Protein AF-A0A662JHD8-F1 (afdb_monomer)

Foldseek 3Di:
DPDPPVVVVVVVVVLQPDFDDPLFFKKKKKKAWPPCVVVCVVLVADPPDHPLLLQLLVQLLVQLCVVVVVFWLKWFDADRMIITMGGPPDPPNGRQVCCFVVSQVSSQVSSQVSCCVSRVDHDRITIGIDMDGHNDLVSVLVVLLVVLVVLQVSLLVRCLQCCCCPVVVDDNVVSCVVCPPDDSVRSVVVCVVVVHDPVPDFLCSRRTKMKGWDWDWDFDADPVVRDTDTDTDTDMDIGRNDDNCPDPRNVVVSVVSNVD

Mean predicted aligned error: 4.91 Å

Radius of gyration: 21.76 Å; Cα contacts (8 Å, |Δi|>4): 395; chains: 1; bounding box: 73×41×72 Å

Nearest PDB structures (foldseek):
  5axk-assembly1_B  TM=9.092E-01  e=2.184E-22  Methanosarcina acetivorans
  3wc1-assembly1_B  TM=8.764E-01  e=1.753E-17  Candida albicans SC5314
  3otc-assembly1_A-2  TM=8.094E-01  e=3.213E-18  Homo sapiens
  7cv1-assembly1_C  TM=8.216E-01  e=3.337E-17  Homo sapiens
  3wc0-assembly10_L  TM=8.179E-01  e=5.990E-17  Candida albicans SC5314

Solvent-accessible surface area (backbone atoms only — not comparable to full-atom values): 14138 Å² total; per-residue (Å²): 133,80,74,50,76,71,55,60,56,57,68,65,49,75,60,69,79,43,52,61,65,86,78,38,44,29,36,38,40,40,30,39,46,62,66,45,71,60,51,40,58,77,67,69,54,52,79,74,67,35,70,58,57,53,51,21,54,52,50,18,50,52,50,48,42,63,75,42,48,93,38,39,27,36,34,39,35,39,96,64,36,38,38,35,35,32,41,59,80,51,71,81,77,25,23,46,65,60,52,36,53,50,52,16,49,50,47,22,52,36,37,36,58,28,39,28,73,67,68,74,47,93,62,92,62,50,38,46,48,45,83,44,78,24,61,48,70,65,50,49,39,52,51,53,31,54,49,38,54,47,27,37,51,51,34,52,51,39,48,47,44,42,43,35,35,68,76,62,69,36,57,70,68,60,37,48,63,73,51,56,93,58,51,74,68,56,44,50,51,54,36,48,78,68,72,52,64,74,83,81,48,68,58,36,69,38,42,15,33,39,36,32,52,38,76,42,80,40,82,43,73,38,84,86,80,72,40,82,40,84,42,80,40,82,43,79,46,77,39,75,36,47,64,58,38,86,38,78,70,18,42,54,51,52,56,57,38,64,70,84

pLDDT: mean 94.46, std 6.23, range [51.03, 98.88]

Secondary structure (DSSP, 8-state):
----HHHHHHHT-TTTT-B--TT--EEEEEEEETTHHHHHHHTT--SS--HHHHHHHHHHHHHHHHHTTTTEEEEEEETTEEEEEEESSPGGGGBHHHHHHHHHHHHHHHHHHHHHHHH-------EEEEEEEESSHHHHHHHHHHHHHHHHHHHHHHHHHHIIIIIS---HHHHHHHHTT--HHHHHHHHHHTT--STTS-THHHH-EEEEEEEEEEEEEETTTTEEEEEEEEEEEEEESPPPTTSHHHHHHHHHHHT-

Sequence (260 aa):
MRDSLPSLFKEREIFSSLRIPKDFKFLAVRCDGRCFHKLTDKLNFKKPYDMRFAQAMVTTTLMVLREWRDVMRLAYTFSDEISFIMRAPFPFSGRIEKLDSLIAATTSSAFTLSLLRFTGKHVLVQFDARLIPLHNEDEVIDYLYSRQLEAWRNFINSVSFYHLVINKHMDPETANKKLLGKKVVERITLLKSNGVKLESMPLWMRRGILIYIRKVKKRGYDPISKREVETSRNVPFVIWSPPLFKSPEGEVLIRAALSQ

Structure (mmCIF, N/CA/C/O backbone):
data_AF-A0A662JHD8-F1
#
_entry.id   AF-A0A662JHD8-F1
#
loop_
_atom_site.group_PDB
_atom_site.id
_atom_site.type_symbol
_atom_site.label_atom_id
_atom_site.label_alt_id
_atom_site.label_comp_id
_atom_site.label_asym_id
_atom_site.label_entity_id
_atom_site.label_seq_id
_atom_site.pdbx_PDB_ins_code
_atom_site.Cartn_x
_atom_site.Cartn_y
_atom_site.Cartn_z
_atom_site.occupancy
_atom_site.B_iso_or_equiv
_atom_site.auth_seq_id
_atom_site.auth_comp_id
_atom_site.auth_asym_id
_atom_site.auth_atom_id
_atom_site.pdbx_PDB_model_num
ATOM 1 N N . MET A 1 1 ? 50.153 4.662 -9.046 1.00 51.03 1 MET A N 1
ATOM 2 C CA . MET A 1 1 ? 48.926 5.399 -9.411 1.00 51.03 1 MET A CA 1
ATOM 3 C C . MET A 1 1 ? 48.061 5.463 -8.172 1.00 51.03 1 MET A C 1
ATOM 5 O O . MET A 1 1 ? 47.617 4.420 -7.724 1.00 51.03 1 MET A O 1
ATOM 9 N N . ARG A 1 2 ? 47.926 6.637 -7.545 1.00 55.22 2 ARG A N 1
ATOM 10 C CA . ARG A 1 2 ? 46.915 6.820 -6.498 1.00 55.22 2 ARG A CA 1
ATOM 11 C C . ARG A 1 2 ? 45.576 6.847 -7.214 1.00 55.22 2 ARG A C 1
ATOM 13 O O . ARG A 1 2 ? 45.375 7.733 -8.043 1.00 55.22 2 ARG A O 1
ATOM 20 N N . ASP A 1 3 ? 44.718 5.880 -6.926 1.00 60.16 3 ASP A N 1
ATOM 21 C CA . ASP A 1 3 ? 43.301 5.977 -7.242 1.00 60.16 3 ASP A CA 1
ATOM 22 C C . ASP A 1 3 ? 42.818 7.383 -6.871 1.00 60.16 3 ASP A C 1
ATOM 24 O O . ASP A 1 3 ? 43.067 7.880 -5.769 1.00 60.16 3 ASP A O 1
ATOM 28 N N . SER A 1 4 ? 42.262 8.088 -7.858 1.00 81.31 4 SER A N 1
ATOM 29 C CA . SER A 1 4 ? 41.829 9.476 -7.707 1.00 81.31 4 SER A CA 1
ATOM 30 C C . SER A 1 4 ? 40.906 9.608 -6.484 1.00 81.31 4 SER A C 1
ATOM 32 O O . SER A 1 4 ? 40.107 8.715 -6.229 1.00 81.31 4 SER A O 1
ATOM 34 N N . LEU A 1 5 ? 40.960 10.708 -5.723 1.00 80.31 5 LEU A N 1
ATOM 35 C CA . LEU A 1 5 ? 40.060 10.916 -4.569 1.00 80.31 5 LEU A CA 1
ATOM 36 C C . LEU A 1 5 ? 38.576 10.547 -4.847 1.00 80.31 5 LEU A C 1
ATOM 38 O O . LEU A 1 5 ? 37.947 9.964 -3.964 1.00 80.31 5 LEU A O 1
ATOM 42 N N . PRO A 1 6 ? 38.013 10.790 -6.052 1.00 84.31 6 PRO A N 1
ATOM 43 C CA . PRO A 1 6 ? 36.683 10.299 -6.420 1.00 84.31 6 PRO A CA 1
ATOM 44 C C . PRO A 1 6 ? 36.486 8.772 -6.378 1.00 84.31 6 PRO A C 1
ATOM 46 O O . PRO A 1 6 ? 35.419 8.323 -5.959 1.00 84.31 6 PRO A O 1
ATOM 49 N N . SER A 1 7 ? 37.462 7.957 -6.793 1.00 84.44 7 SER A N 1
ATOM 50 C CA . SER A 1 7 ? 37.323 6.491 -6.766 1.00 84.44 7 SER A CA 1
ATOM 51 C C . SER A 1 7 ? 37.335 5.943 -5.340 1.00 84.44 7 SER A C 1
ATOM 53 O O . SER A 1 7 ? 36.507 5.089 -5.030 1.00 84.44 7 SER A O 1
ATOM 55 N N . LEU A 1 8 ? 38.139 6.526 -4.443 1.00 90.75 8 LEU A N 1
ATOM 56 C CA . LEU A 1 8 ? 38.145 6.165 -3.019 1.00 90.75 8 LEU A CA 1
ATOM 57 C C . LEU A 1 8 ? 36.757 6.304 -2.375 1.00 90.75 8 LEU A C 1
ATOM 59 O O . LEU A 1 8 ? 36.332 5.437 -1.615 1.00 90.75 8 LEU A O 1
ATOM 63 N N . PHE A 1 9 ? 36.045 7.405 -2.635 1.00 91.94 9 PHE A N 1
ATOM 64 C CA . PHE A 1 9 ? 34.716 7.606 -2.047 1.00 91.94 9 PHE A CA 1
ATOM 65 C C . PHE A 1 9 ? 33.640 6.759 -2.724 1.00 91.94 9 PHE A C 1
ATOM 67 O O . PHE A 1 9 ? 32.718 6.315 -2.045 1.00 91.94 9 PHE A O 1
ATOM 74 N N . LYS A 1 10 ? 33.787 6.461 -4.019 1.00 89.75 10 LYS A N 1
ATOM 75 C CA . LYS A 1 10 ? 32.894 5.539 -4.729 1.00 89.75 10 LYS A CA 1
ATOM 76 C C . LYS A 1 10 ? 32.959 4.119 -4.158 1.00 89.75 10 LYS A C 1
ATOM 78 O O . LYS A 1 10 ? 31.930 3.467 -4.032 1.00 89.75 10 LYS A O 1
ATOM 83 N N . GLU A 1 11 ? 34.140 3.660 -3.751 1.00 89.81 11 GLU A N 1
ATOM 84 C CA . GLU A 1 11 ? 34.317 2.366 -3.070 1.00 89.81 11 GLU A CA 1
ATOM 85 C C . GLU A 1 11 ? 33.653 2.314 -1.685 1.00 89.81 11 GLU A C 1
ATOM 87 O O . GLU A 1 11 ? 33.309 1.237 -1.201 1.00 89.81 11 GLU A O 1
ATOM 92 N N . ARG A 1 12 ? 33.415 3.472 -1.056 1.00 94.31 12 ARG A N 1
ATOM 93 C CA . ARG A 1 12 ? 32.720 3.575 0.238 1.00 94.31 12 ARG A CA 1
ATOM 94 C C . ARG A 1 12 ? 31.197 3.566 0.113 1.00 94.31 12 ARG A C 1
ATOM 96 O O . ARG A 1 12 ? 30.515 3.515 1.135 1.00 94.31 12 ARG A O 1
ATOM 103 N N . GLU A 1 13 ? 30.646 3.555 -1.100 1.00 94.38 13 GLU A N 1
ATOM 104 C CA . GLU A 1 13 ? 29.223 3.2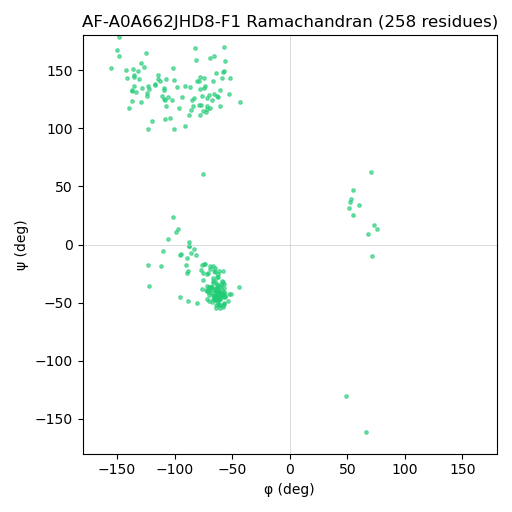92 -1.339 1.00 94.38 13 GLU A CA 1
ATOM 105 C C . GLU A 1 13 ? 28.927 1.786 -1.174 1.00 94.38 13 GLU A C 1
ATOM 107 O O . GLU A 1 13 ? 28.518 1.103 -2.114 1.00 94.38 13 GLU A O 1
ATOM 112 N N . ILE A 1 14 ? 29.167 1.243 0.025 1.00 95.06 14 ILE A N 1
ATOM 113 C CA . ILE A 1 14 ? 29.235 -0.206 0.290 1.00 95.06 14 ILE A CA 1
ATOM 114 C C . ILE A 1 14 ? 27.932 -0.970 0.003 1.00 95.06 14 ILE A C 1
ATOM 116 O O . ILE A 1 14 ? 27.966 -2.170 -0.254 1.00 95.06 14 ILE A O 1
ATOM 120 N N . PHE A 1 15 ? 26.785 -0.287 0.002 1.00 95.12 15 PHE A N 1
ATOM 121 C CA . PHE A 1 15 ? 25.477 -0.880 -0.293 1.00 95.12 15 PHE A CA 1
ATOM 122 C C . PHE A 1 15 ? 25.061 -0.729 -1.764 1.00 95.12 15 PHE A C 1
ATOM 124 O O . PHE A 1 15 ? 24.105 -1.370 -2.209 1.00 95.12 15 PHE A O 1
ATOM 131 N N . SER A 1 16 ? 25.810 0.049 -2.555 1.00 93.12 16 SER A N 1
ATOM 132 C CA . SER A 1 16 ? 25.455 0.396 -3.937 1.00 93.12 16 SER A CA 1
ATOM 133 C C . SER A 1 16 ? 25.368 -0.814 -4.865 1.00 93.12 16 SER A C 1
ATOM 135 O O . SER A 1 16 ? 24.648 -0.779 -5.869 1.00 93.12 16 SER A O 1
ATOM 137 N N . SER A 1 17 ? 26.087 -1.884 -4.529 1.00 92.62 17 SER A N 1
ATOM 138 C CA . SER A 1 17 ? 26.158 -3.132 -5.281 1.00 92.62 17 SER A CA 1
ATOM 139 C C . SER A 1 17 ? 25.085 -4.151 -4.887 1.00 92.62 17 SER A C 1
ATOM 141 O O . SER A 1 17 ? 24.900 -5.111 -5.638 1.00 92.62 17 SER A O 1
ATOM 143 N N . LEU A 1 18 ? 24.358 -3.947 -3.776 1.00 97.06 18 LEU A N 1
ATOM 144 C CA . LEU A 1 18 ? 23.306 -4.860 -3.323 1.00 97.06 18 LEU A CA 1
ATOM 145 C C . LEU A 1 18 ? 22.139 -4.878 -4.310 1.00 97.06 18 LEU A C 1
ATOM 147 O O . LEU A 1 18 ? 21.612 -3.836 -4.717 1.00 97.06 18 LEU A O 1
ATOM 151 N N . ARG A 1 19 ? 21.734 -6.086 -4.707 1.00 97.69 19 ARG A N 1
ATOM 152 C CA . ARG A 1 19 ? 20.750 -6.317 -5.767 1.00 97.69 19 ARG A CA 1
ATOM 153 C C . ARG A 1 19 ? 19.751 -7.387 -5.376 1.00 97.69 19 ARG A C 1
ATOM 155 O O . ARG A 1 19 ? 20.097 -8.330 -4.671 1.00 97.69 19 ARG A O 1
ATOM 162 N N . ILE A 1 20 ? 18.545 -7.269 -5.921 1.00 97.00 20 ILE A N 1
ATOM 163 C CA . ILE A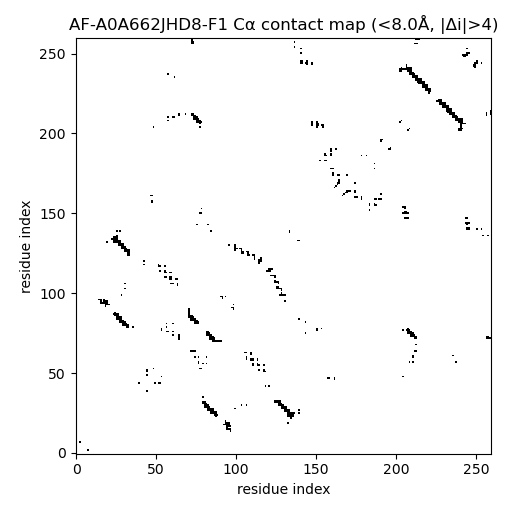 1 20 ? 17.568 -8.357 -5.917 1.00 97.00 20 ILE A CA 1
ATOM 164 C C . ILE A 1 20 ? 18.138 -9.547 -6.713 1.00 97.00 20 ILE A C 1
ATOM 166 O O . ILE A 1 20 ? 18.561 -9.349 -7.861 1.00 97.00 20 ILE A O 1
ATOM 170 N N . PRO A 1 21 ? 18.170 -10.762 -6.136 1.00 95.38 21 PRO A N 1
ATOM 171 C CA . PRO A 1 21 ? 18.574 -11.969 -6.853 1.00 95.38 21 PRO A CA 1
ATOM 172 C C . PRO A 1 21 ? 17.706 -12.241 -8.096 1.00 95.38 21 PRO A C 1
ATOM 174 O O . PRO A 1 21 ? 16.537 -11.864 -8.160 1.00 95.38 21 PRO A O 1
ATOM 177 N N . LYS A 1 22 ? 18.300 -12.850 -9.131 1.00 91.12 22 LYS A N 1
ATOM 178 C CA . LYS A 1 22 ? 17.685 -12.978 -10.472 1.00 91.12 22 LYS A CA 1
ATOM 179 C C . LYS A 1 22 ? 16.567 -14.024 -10.562 1.00 91.12 22 LYS A C 1
ATOM 181 O O . LYS A 1 22 ? 15.829 -14.037 -11.542 1.00 91.12 22 LYS A O 1
ATOM 186 N N . ASP A 1 23 ? 16.484 -14.917 -9.590 1.00 94.81 23 ASP A N 1
ATOM 187 C CA . ASP A 1 23 ? 15.489 -15.983 -9.468 1.00 94.81 23 ASP A CA 1
ATOM 188 C C . ASP A 1 23 ? 14.115 -15.473 -9.002 1.00 94.81 23 ASP A C 1
ATOM 190 O O . ASP A 1 23 ? 13.101 -16.136 -9.233 1.00 94.81 23 ASP A O 1
ATOM 194 N N . PHE A 1 24 ? 14.051 -14.269 -8.425 1.00 97.38 24 PHE A N 1
ATOM 195 C CA . PHE A 1 24 ? 12.790 -13.604 -8.110 1.00 97.38 24 PHE A CA 1
ATOM 196 C C . PHE A 1 24 ? 12.174 -12.964 -9.357 1.00 97.38 24 PHE A C 1
ATOM 198 O O . PHE A 1 24 ? 12.753 -12.075 -9.986 1.00 97.38 24 PHE A O 1
ATOM 205 N N . LYS A 1 25 ? 10.959 -13.394 -9.710 1.00 97.00 25 LYS A N 1
ATOM 206 C CA . LYS A 1 25 ? 10.216 -12.873 -10.872 1.00 97.00 25 LYS A CA 1
ATOM 207 C C . LYS A 1 25 ? 9.371 -11.653 -10.531 1.00 97.00 25 LYS A C 1
ATOM 209 O O . LYS A 1 25 ? 9.034 -10.875 -11.427 1.00 97.00 25 LYS A O 1
ATOM 214 N N . PHE A 1 26 ? 9.035 -11.494 -9.256 1.00 98.25 26 PHE A N 1
ATOM 215 C CA . PHE A 1 26 ? 8.214 -10.410 -8.752 1.00 98.25 26 PHE A CA 1
ATOM 216 C C . PHE A 1 26 ? 8.886 -9.725 -7.569 1.00 98.25 26 PHE A C 1
ATOM 218 O O . PHE A 1 26 ? 9.732 -10.289 -6.876 1.00 98.25 26 PHE A O 1
ATOM 225 N N . LEU A 1 27 ? 8.500 -8.475 -7.356 1.00 98.44 27 LEU A N 1
ATOM 226 C CA . LEU A 1 27 ? 8.970 -7.674 -6.243 1.00 98.44 27 LEU A CA 1
ATOM 227 C C . LEU A 1 27 ? 7.801 -6.871 -5.694 1.00 98.44 27 LEU A C 1
ATOM 229 O O . LEU A 1 27 ? 7.241 -6.034 -6.404 1.00 98.44 27 LEU A O 1
ATOM 233 N N . ALA A 1 28 ? 7.444 -7.115 -4.439 1.00 98.69 28 ALA A N 1
ATOM 234 C CA . ALA A 1 28 ? 6.548 -6.233 -3.719 1.00 98.69 28 ALA A CA 1
ATOM 235 C C . ALA A 1 28 ? 7.357 -5.090 -3.097 1.00 98.69 28 ALA A C 1
ATOM 237 O O . ALA A 1 28 ? 8.305 -5.320 -2.349 1.00 98.69 28 ALA A O 1
ATOM 238 N N . VAL A 1 29 ? 6.979 -3.853 -3.406 1.00 98.62 29 VAL A N 1
ATOM 239 C CA . VAL A 1 29 ? 7.534 -2.647 -2.792 1.00 98.62 29 VAL A CA 1
ATOM 240 C C . VAL A 1 29 ? 6.476 -2.054 -1.887 1.00 98.62 29 VAL A C 1
ATOM 242 O O . VAL A 1 29 ? 5.465 -1.532 -2.358 1.00 98.62 29 VAL A O 1
ATOM 245 N N . ARG A 1 30 ? 6.698 -2.179 -0.580 1.00 98.75 30 ARG A N 1
ATOM 246 C CA . ARG A 1 30 ? 5.779 -1.682 0.439 1.00 98.75 30 ARG A CA 1
ATOM 247 C C . ARG A 1 30 ? 6.223 -0.310 0.904 1.00 98.75 30 ARG A C 1
ATOM 249 O O . ARG A 1 30 ? 7.302 -0.200 1.479 1.00 98.75 30 ARG A O 1
ATOM 256 N N . CYS A 1 31 ? 5.384 0.690 0.690 1.00 98.75 31 CYS A N 1
ATOM 257 C CA . CYS A 1 31 ? 5.572 2.042 1.186 1.00 98.75 31 CYS A CA 1
ATOM 258 C C . CYS A 1 31 ? 4.622 2.319 2.350 1.00 98.75 31 CYS A C 1
ATOM 260 O O . CYS A 1 31 ? 3.415 2.144 2.188 1.00 98.75 31 CYS A O 1
ATOM 262 N N . ASP A 1 32 ? 5.150 2.781 3.484 1.00 98.19 32 ASP A N 1
ATOM 263 C CA . ASP A 1 32 ? 4.372 3.096 4.688 1.00 98.19 32 ASP A CA 1
ATOM 264 C C . ASP A 1 32 ? 4.577 4.559 5.120 1.00 98.19 32 ASP A C 1
ATOM 266 O O . ASP A 1 32 ? 5.686 5.105 5.065 1.00 98.19 32 ASP A O 1
ATOM 270 N N . GLY A 1 33 ? 3.482 5.227 5.489 1.00 97.12 33 GLY A N 1
ATOM 271 C CA . GLY A 1 33 ? 3.468 6.638 5.860 1.00 97.12 33 GLY A CA 1
ATOM 272 C C . GLY A 1 33 ? 4.105 6.905 7.226 1.00 97.12 33 GLY A C 1
ATOM 273 O O . GLY A 1 33 ? 3.561 6.593 8.285 1.00 97.12 33 GLY A O 1
ATOM 274 N N . ARG A 1 34 ? 5.230 7.625 7.258 1.00 95.25 34 ARG A N 1
ATOM 275 C CA . ARG A 1 34 ? 5.916 7.932 8.519 1.00 95.25 34 ARG A CA 1
ATOM 276 C C . ARG A 1 34 ? 5.106 8.909 9.378 1.00 95.25 34 ARG A C 1
ATOM 278 O O . ARG A 1 34 ? 4.941 10.078 9.030 1.00 95.25 34 ARG A O 1
ATOM 285 N N . CYS A 1 35 ? 4.697 8.462 10.568 1.00 89.69 35 CYS A N 1
ATOM 286 C CA . CYS A 1 35 ? 3.994 9.274 11.573 1.00 89.69 35 CYS A CA 1
ATOM 287 C C . CYS A 1 35 ? 2.653 9.862 11.091 1.00 89.69 35 CYS A C 1
ATOM 289 O O . CYS A 1 35 ? 2.260 10.955 11.516 1.00 89.69 35 CYS A O 1
ATOM 291 N N . PHE A 1 36 ? 1.916 9.145 10.238 1.00 92.69 36 PHE A N 1
ATOM 292 C CA . PHE A 1 36 ? 0.673 9.660 9.660 1.00 92.69 36 PHE A CA 1
ATOM 293 C C . PHE A 1 36 ? -0.459 9.866 10.674 1.00 92.69 36 PHE A C 1
ATOM 295 O O . PHE A 1 36 ? -1.347 10.679 10.427 1.00 92.69 36 PHE A O 1
ATOM 302 N N . HIS A 1 37 ? -0.404 9.256 11.861 1.00 86.69 37 HIS A N 1
ATOM 303 C CA . HIS A 1 37 ? -1.321 9.606 12.953 1.00 86.69 37 HIS A CA 1
ATOM 304 C C . HIS A 1 37 ? -1.288 11.121 13.252 1.00 86.69 37 HIS A C 1
ATOM 306 O O . HIS A 1 37 ? -2.328 11.771 13.190 1.00 86.69 37 HIS A O 1
ATOM 312 N N . LYS A 1 38 ? -0.095 11.722 13.406 1.00 89.50 38 LYS A N 1
ATOM 313 C CA . LYS A 1 38 ? 0.063 13.177 13.625 1.00 89.50 38 LYS A CA 1
ATOM 314 C C . LYS A 1 38 ? -0.376 13.993 12.415 1.00 89.50 38 LYS A C 1
ATOM 316 O O . LYS A 1 38 ? -0.962 15.064 12.561 1.00 89.50 38 LYS A O 1
ATOM 321 N N . LEU A 1 39 ? -0.081 13.494 11.213 1.00 91.06 39 LEU A N 1
ATOM 322 C CA . LEU A 1 39 ? -0.474 14.147 9.966 1.00 91.06 39 LEU A CA 1
ATOM 323 C C . LEU A 1 39 ? -1.998 14.238 9.855 1.00 91.06 39 LEU A C 1
ATOM 325 O O . LEU A 1 39 ? -2.536 15.299 9.549 1.00 91.06 39 LEU A O 1
ATOM 329 N N . THR A 1 40 ? -2.691 13.132 10.121 1.00 91.25 40 THR A N 1
ATOM 330 C CA . THR A 1 40 ? -4.147 13.063 9.991 1.00 91.25 40 THR A CA 1
ATOM 331 C C . THR A 1 40 ? -4.861 13.944 11.012 1.00 91.25 40 THR A C 1
ATOM 333 O O . THR A 1 40 ? -5.879 14.547 10.669 1.00 91.25 40 THR A O 1
ATOM 336 N N . ASP A 1 41 ? -4.294 14.096 12.212 1.00 89.38 41 ASP A N 1
ATOM 337 C CA . ASP A 1 41 ? -4.781 15.038 13.223 1.00 89.38 41 ASP A CA 1
ATOM 338 C C . ASP A 1 41 ? -4.568 16.491 12.770 1.00 89.38 41 ASP A C 1
ATOM 340 O O . ASP A 1 41 ? -5.522 17.261 12.710 1.00 89.38 41 ASP A O 1
ATOM 344 N N . LYS A 1 42 ? -3.356 16.854 12.320 1.00 90.81 42 LYS A N 1
ATOM 345 C CA . LYS A 1 42 ? -3.042 18.203 11.798 1.00 90.81 42 LYS A CA 1
ATOM 346 C C . LYS A 1 42 ? -3.938 18.613 10.619 1.00 90.81 42 LYS A C 1
ATOM 348 O O . LYS A 1 42 ? -4.244 19.795 10.417 1.00 90.81 42 LYS A O 1
ATOM 353 N N . LEU A 1 43 ? -4.331 17.648 9.792 1.00 92.69 43 LEU A N 1
ATOM 354 C CA . LEU A 1 43 ? -5.171 17.883 8.620 1.00 92.69 43 LEU A CA 1
ATOM 355 C C . LEU A 1 43 ? -6.675 17.829 8.923 1.00 92.69 43 LEU A C 1
ATOM 357 O O . LEU A 1 43 ? -7.460 18.138 8.026 1.00 92.69 43 LEU A O 1
ATOM 361 N N . ASN A 1 44 ? -7.076 17.556 10.170 1.00 92.50 44 ASN A N 1
ATOM 362 C CA . ASN A 1 44 ? -8.473 17.427 10.597 1.00 92.50 44 ASN A CA 1
ATOM 363 C C . ASN A 1 44 ? -9.239 16.395 9.752 1.00 92.50 44 ASN A C 1
ATOM 365 O O . ASN A 1 44 ? -10.337 16.659 9.244 1.00 92.50 44 ASN A O 1
ATOM 369 N N . PHE A 1 45 ? -8.633 15.225 9.538 1.00 95.50 45 PHE A N 1
ATOM 370 C CA . PHE A 1 45 ? -9.336 14.110 8.914 1.00 95.50 45 PHE A CA 1
ATOM 371 C C . PHE A 1 45 ? -10.315 13.462 9.893 1.00 95.50 45 PHE A C 1
ATOM 373 O O . PHE A 1 45 ? -10.042 13.328 11.087 1.00 95.50 45 PHE A O 1
ATOM 380 N N . LYS A 1 46 ? -11.463 13.032 9.362 1.00 95.56 46 LYS A N 1
ATOM 381 C CA . LYS A 1 46 ? -12.453 12.242 10.091 1.00 95.56 46 LYS A CA 1
ATOM 382 C C . LYS A 1 46 ? -11.824 10.945 10.595 1.00 95.56 46 LYS A C 1
ATOM 384 O O . LYS A 1 46 ? -11.012 10.317 9.917 1.00 95.56 46 LYS A O 1
ATOM 389 N N . LYS A 1 47 ? -12.242 10.533 11.787 1.00 94.44 47 LYS A N 1
ATOM 390 C CA . LYS A 1 47 ? -11.814 9.294 12.433 1.00 94.44 47 LYS A CA 1
ATOM 391 C C . LYS A 1 47 ? -13.011 8.342 12.557 1.00 94.44 47 LYS A C 1
ATOM 393 O O . LYS A 1 47 ? -14.127 8.824 12.749 1.00 94.44 47 LYS A O 1
ATOM 398 N N . PRO A 1 48 ? -12.824 7.014 12.454 1.00 93.50 48 PRO A N 1
ATOM 399 C CA . PRO A 1 48 ? -11.559 6.321 12.185 1.00 93.50 48 PRO A CA 1
ATOM 400 C C . PRO A 1 48 ? -11.064 6.441 10.733 1.00 93.50 48 PRO A C 1
ATOM 402 O O . PRO A 1 48 ? -9.889 6.201 10.486 1.00 93.50 48 PRO A O 1
ATOM 405 N N . TYR A 1 49 ? -11.929 6.831 9.791 1.00 95.19 49 TYR A N 1
ATOM 406 C CA . TYR A 1 49 ? -11.601 6.920 8.365 1.00 95.19 49 TYR A CA 1
ATOM 407 C C . TYR A 1 49 ? -12.128 8.213 7.738 1.00 95.19 49 TYR A C 1
ATOM 409 O O . TYR A 1 49 ? -13.243 8.650 8.029 1.00 95.19 49 TYR A O 1
ATOM 417 N N . ASP A 1 50 ? -11.357 8.766 6.800 1.00 96.88 50 ASP A N 1
ATOM 418 C CA . ASP A 1 50 ? -11.737 9.925 5.993 1.00 96.88 50 ASP A CA 1
ATOM 419 C C . ASP A 1 50 ? -11.641 9.588 4.502 1.00 96.88 50 ASP A C 1
ATOM 421 O O . ASP A 1 50 ? -10.610 9.121 4.014 1.00 96.88 50 ASP A O 1
ATOM 425 N N . MET A 1 51 ? -12.726 9.840 3.767 1.00 96.50 51 MET A N 1
ATOM 426 C CA . MET A 1 51 ? -12.788 9.570 2.331 1.00 96.50 51 MET A CA 1
ATOM 427 C C . MET A 1 51 ? -11.777 10.407 1.538 1.00 96.50 51 MET A C 1
ATOM 429 O O . MET A 1 51 ? -11.208 9.907 0.574 1.00 96.50 51 MET A O 1
ATOM 433 N N . ARG A 1 52 ? -11.496 11.649 1.953 1.00 97.06 52 ARG A N 1
ATOM 434 C CA . ARG A 1 52 ? -10.509 12.513 1.284 1.00 97.06 52 ARG A CA 1
ATOM 435 C C . ARG A 1 52 ? -9.111 11.917 1.388 1.00 97.06 52 ARG A C 1
ATOM 437 O O . ARG A 1 52 ? -8.367 11.935 0.415 1.00 97.06 52 ARG A O 1
ATOM 444 N N . PHE A 1 53 ? -8.770 11.356 2.549 1.00 97.19 53 PHE A N 1
ATOM 445 C CA . PHE A 1 53 ? -7.494 10.675 2.747 1.00 97.19 53 PHE A CA 1
ATOM 446 C C . PHE A 1 53 ? -7.404 9.407 1.886 1.00 97.19 53 PHE A C 1
ATOM 448 O O . PHE A 1 53 ? -6.422 9.222 1.173 1.00 97.19 53 PHE A O 1
ATOM 455 N N . ALA A 1 54 ? -8.455 8.579 1.864 1.00 98.00 54 ALA A N 1
ATOM 456 C CA . ALA A 1 54 ? -8.495 7.390 1.009 1.00 98.00 54 ALA A CA 1
ATOM 457 C C . ALA A 1 54 ? -8.379 7.745 -0.485 1.00 98.00 54 ALA A C 1
ATOM 459 O O . ALA A 1 54 ? -7.603 7.135 -1.216 1.00 98.00 54 ALA A O 1
ATOM 460 N N . GLN A 1 55 ? -9.092 8.776 -0.943 1.00 98.12 55 GLN A N 1
ATOM 461 C CA . GLN A 1 55 ? -8.979 9.287 -2.311 1.00 98.12 55 GLN A CA 1
ATOM 462 C C . GLN A 1 55 ? -7.585 9.848 -2.610 1.00 98.12 55 GLN A C 1
ATOM 464 O O . GLN A 1 55 ? -7.103 9.700 -3.739 1.00 98.12 55 GLN A O 1
ATOM 469 N N . ALA A 1 56 ? -6.922 10.445 -1.615 1.00 98.19 56 ALA A N 1
ATOM 470 C CA . ALA A 1 56 ? -5.544 10.877 -1.758 1.00 98.19 56 ALA A CA 1
ATOM 471 C C . ALA A 1 56 ? -4.605 9.680 -1.961 1.00 98.19 56 ALA A C 1
ATOM 473 O O . ALA A 1 56 ? -3.858 9.669 -2.934 1.00 98.19 56 ALA A O 1
ATOM 474 N N . MET A 1 57 ? -4.725 8.629 -1.143 1.00 98.50 57 MET A N 1
ATOM 475 C CA . MET A 1 57 ? -3.957 7.385 -1.304 1.00 98.50 57 MET A CA 1
ATOM 476 C C . MET A 1 57 ? -4.185 6.732 -2.676 1.00 98.50 57 MET A C 1
ATOM 478 O O . MET A 1 57 ? -3.229 6.332 -3.343 1.00 98.50 57 MET A O 1
ATOM 482 N N . VAL A 1 58 ? -5.433 6.689 -3.159 1.00 98.62 58 VAL A N 1
ATOM 483 C CA . VAL A 1 58 ? -5.763 6.179 -4.505 1.00 98.62 58 VAL A CA 1
ATOM 484 C C . VAL A 1 58 ? -5.102 7.016 -5.599 1.00 98.62 58 VAL A C 1
ATOM 486 O O . VAL A 1 58 ? -4.502 6.469 -6.524 1.00 98.62 58 VAL A O 1
ATOM 489 N N . THR A 1 59 ? -5.196 8.342 -5.503 1.00 98.56 59 THR A N 1
ATOM 490 C CA . THR A 1 59 ? -4.625 9.258 -6.501 1.00 98.56 59 THR A CA 1
ATOM 491 C C . THR A 1 59 ? -3.103 9.147 -6.535 1.00 98.56 59 THR A C 1
ATOM 493 O O . THR A 1 59 ? -2.529 9.023 -7.614 1.00 98.56 59 THR A O 1
ATOM 496 N N . THR A 1 60 ? -2.457 9.093 -5.371 1.00 98.69 60 THR A N 1
ATOM 497 C CA . THR A 1 60 ? -1.021 8.825 -5.231 1.00 98.69 60 THR A CA 1
ATOM 498 C C . THR A 1 60 ? -0.633 7.507 -5.876 1.00 98.69 60 THR A C 1
ATOM 500 O O . THR A 1 60 ? 0.269 7.479 -6.710 1.00 98.69 60 THR A O 1
ATOM 503 N N . THR A 1 61 ? -1.354 6.432 -5.561 1.00 98.69 61 THR A N 1
ATOM 504 C CA . THR A 1 61 ? -1.085 5.104 -6.121 1.00 98.69 61 THR A CA 1
ATOM 505 C C . THR A 1 61 ? -1.178 5.115 -7.647 1.00 98.69 61 THR A C 1
ATOM 507 O O . THR A 1 61 ? -0.305 4.583 -8.327 1.00 98.69 61 THR A O 1
ATOM 510 N N . LEU A 1 62 ? -2.189 5.783 -8.210 1.00 98.19 62 LEU A N 1
ATOM 511 C CA . LEU A 1 62 ? -2.341 5.939 -9.657 1.00 98.19 62 LEU A CA 1
ATOM 512 C C . LEU A 1 62 ? -1.210 6.749 -10.298 1.00 98.19 62 LEU A C 1
ATOM 514 O O . LEU A 1 62 ? -0.778 6.410 -11.398 1.00 98.19 62 LEU A O 1
ATOM 518 N N . MET A 1 63 ? -0.744 7.818 -9.648 1.00 98.12 63 MET A N 1
ATOM 519 C CA . MET A 1 63 ? 0.382 8.619 -10.139 1.00 98.12 63 MET A CA 1
ATOM 520 C C . MET A 1 63 ? 1.663 7.783 -10.192 1.00 98.12 63 MET A C 1
ATOM 522 O O . MET A 1 63 ? 2.316 7.751 -11.232 1.00 98.12 63 MET A O 1
ATOM 526 N N . VAL A 1 64 ? 1.967 7.042 -9.122 1.00 98.31 64 VAL A N 1
ATOM 527 C CA . VAL A 1 64 ? 3.152 6.173 -9.060 1.00 98.31 64 VAL A CA 1
ATOM 528 C C . VAL A 1 64 ? 3.051 5.035 -10.081 1.00 98.31 64 VAL A C 1
ATOM 530 O O . VAL A 1 64 ? 3.988 4.824 -10.844 1.00 98.31 64 VAL A O 1
ATOM 533 N N . LEU A 1 65 ? 1.901 4.359 -10.188 1.00 96.94 65 LEU A N 1
ATOM 534 C CA . LEU A 1 65 ? 1.700 3.307 -11.193 1.00 96.94 65 LEU A CA 1
ATOM 535 C C . LEU A 1 65 ? 1.868 3.815 -12.631 1.00 96.94 65 LEU A C 1
ATOM 537 O O . LEU A 1 65 ? 2.326 3.070 -13.488 1.00 96.94 65 LEU A O 1
ATOM 541 N N . ARG A 1 66 ? 1.493 5.065 -12.924 1.00 95.31 66 ARG A N 1
ATOM 542 C CA . ARG A 1 66 ? 1.676 5.661 -14.260 1.00 95.31 66 ARG A CA 1
ATOM 543 C C . ARG A 1 66 ? 3.133 5.999 -14.556 1.00 95.31 66 ARG A C 1
ATOM 545 O O . ARG A 1 66 ? 3.572 5.797 -15.692 1.00 95.31 66 ARG A O 1
ATOM 552 N N . GLU A 1 67 ? 3.844 6.497 -13.549 1.00 95.50 67 GLU A N 1
ATOM 553 C CA . GLU A 1 67 ? 5.270 6.815 -13.635 1.00 95.50 67 GLU A CA 1
ATOM 554 C C . GLU A 1 67 ? 6.098 5.542 -13.864 1.00 95.50 67 GLU A C 1
ATOM 556 O O . GLU A 1 67 ? 6.923 5.486 -14.769 1.00 95.50 67 GLU A O 1
ATOM 561 N N . TRP A 1 68 ? 5.784 4.469 -13.133 1.00 94.69 68 TRP A N 1
ATOM 562 C CA . TRP A 1 68 ? 6.499 3.187 -13.173 1.00 94.69 68 TRP A CA 1
ATOM 563 C C . TRP A 1 68 ? 5.782 2.107 -14.000 1.00 94.69 68 TRP A C 1
ATOM 565 O O . TRP A 1 68 ? 5.997 0.909 -13.794 1.00 94.69 68 TRP A O 1
ATOM 575 N N . ARG A 1 69 ? 4.927 2.514 -14.945 1.00 89.81 69 ARG A N 1
ATOM 576 C CA . ARG A 1 69 ? 3.994 1.634 -15.684 1.00 89.81 69 ARG A CA 1
ATOM 577 C C . ARG A 1 69 ? 4.643 0.482 -16.451 1.00 89.81 69 ARG A C 1
ATOM 579 O O . ARG A 1 69 ? 3.967 -0.487 -16.777 1.00 89.81 69 ARG A O 1
ATOM 586 N N . ASP A 1 70 ? 5.922 0.608 -16.790 1.00 88.69 70 ASP A N 1
ATOM 587 C CA . ASP A 1 70 ? 6.627 -0.406 -17.576 1.00 88.69 70 ASP A CA 1
ATOM 588 C C . ASP A 1 70 ? 7.008 -1.625 -16.713 1.00 88.69 70 ASP A C 1
ATOM 590 O O . ASP A 1 70 ? 7.180 -2.729 -17.238 1.00 88.69 70 ASP A O 1
ATOM 594 N N . VAL A 1 71 ? 7.080 -1.448 -15.385 1.00 92.00 71 VAL A N 1
ATOM 595 C CA . VAL A 1 71 ? 7.534 -2.473 -14.428 1.00 92.00 71 VAL A CA 1
ATOM 596 C C . VAL A 1 71 ? 6.502 -2.804 -13.347 1.00 92.00 71 VAL A C 1
ATOM 598 O O . VAL A 1 71 ? 6.390 -3.972 -12.968 1.00 92.00 71 VAL A O 1
ATOM 601 N N . MET A 1 72 ? 5.726 -1.824 -12.867 1.00 95.81 72 MET A N 1
ATOM 602 C CA . MET A 1 72 ? 4.663 -2.029 -11.877 1.00 95.81 72 MET A CA 1
ATOM 603 C C . MET A 1 72 ? 3.369 -2.492 -12.551 1.00 95.81 72 MET A C 1
ATOM 605 O O . MET A 1 72 ? 2.862 -1.834 -13.456 1.00 95.81 72 MET A O 1
ATOM 609 N N . ARG A 1 73 ? 2.811 -3.612 -12.083 1.00 96.00 73 ARG A N 1
ATOM 610 C CA . ARG A 1 73 ? 1.601 -4.231 -12.654 1.00 96.00 73 ARG A CA 1
ATOM 611 C C . ARG A 1 73 ? 0.338 -3.816 -11.916 1.00 96.00 73 ARG A C 1
ATOM 613 O O . ARG A 1 73 ? -0.671 -3.467 -12.525 1.00 96.00 73 ARG A O 1
ATOM 620 N N . LEU A 1 74 ? 0.406 -3.834 -10.591 1.00 97.94 74 LEU A N 1
ATOM 621 C CA . LEU A 1 74 ? -0.709 -3.498 -9.718 1.00 97.94 74 LEU A CA 1
ATOM 622 C C . LEU A 1 74 ? -0.200 -2.902 -8.411 1.00 97.94 74 LEU A C 1
ATOM 624 O O . LEU A 1 74 ? 0.985 -2.985 -8.087 1.00 97.94 74 LEU A O 1
ATOM 628 N N . ALA A 1 75 ? -1.117 -2.330 -7.649 1.00 98.69 75 ALA A N 1
ATOM 629 C CA . ALA A 1 75 ? -0.885 -1.880 -6.297 1.00 98.69 75 ALA A CA 1
ATOM 630 C C . ALA A 1 75 ? -2.111 -2.136 -5.421 1.00 98.69 75 ALA A C 1
ATOM 632 O O . ALA A 1 75 ? -3.252 -2.092 -5.884 1.00 98.69 75 ALA A O 1
ATOM 633 N N . TYR A 1 76 ? -1.870 -2.365 -4.139 1.00 98.88 76 TYR A N 1
ATOM 634 C CA . TYR A 1 76 ? -2.898 -2.505 -3.119 1.00 98.88 76 TYR A CA 1
ATOM 635 C C . TYR A 1 76 ? -2.636 -1.498 -2.002 1.00 98.88 76 T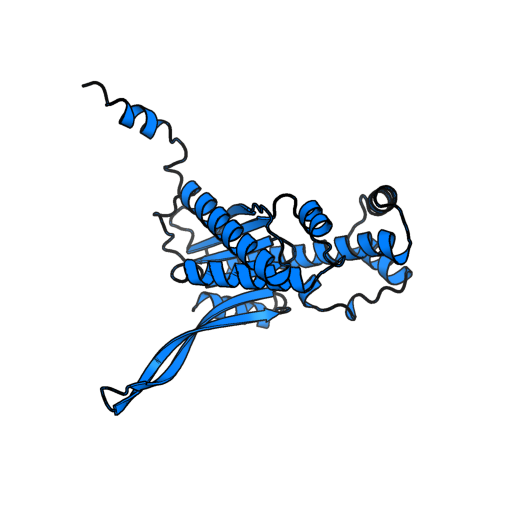YR A C 1
ATOM 637 O O . TYR A 1 76 ? -1.512 -1.402 -1.515 1.00 98.88 76 TYR A O 1
ATOM 645 N N . THR A 1 77 ? -3.656 -0.741 -1.601 1.00 98.81 77 THR A N 1
ATOM 646 C CA . THR A 1 77 ? -3.536 0.269 -0.542 1.00 98.81 77 THR A CA 1
ATOM 647 C C . THR A 1 77 ? -4.642 0.140 0.499 1.00 98.81 77 THR A C 1
ATOM 649 O O . THR A 1 77 ? -5.798 -0.163 0.187 1.00 98.81 77 THR A O 1
ATOM 652 N N . PHE A 1 78 ? -4.270 0.366 1.756 1.00 98.19 78 PHE A N 1
ATOM 653 C CA . PHE A 1 78 ? -5.157 0.472 2.908 1.00 98.19 78 PHE A CA 1
ATOM 654 C C . PHE A 1 78 ? -4.454 1.310 3.981 1.00 98.19 78 PHE A C 1
ATOM 656 O O . PHE A 1 78 ? -3.229 1.303 4.057 1.00 98.19 78 PHE A O 1
ATOM 663 N N . SER A 1 79 ? -5.217 2.005 4.834 1.00 95.19 79 SER A N 1
ATOM 664 C CA . SER A 1 79 ? -4.631 2.971 5.776 1.00 95.19 79 SER A CA 1
ATOM 665 C C . SER A 1 79 ? -3.669 3.917 5.028 1.00 95.19 79 SER A C 1
ATOM 667 O O . SER A 1 79 ? -4.030 4.456 3.984 1.00 95.19 79 SER A O 1
ATOM 669 N N . ASP A 1 80 ? -2.462 4.081 5.544 1.00 96.56 80 ASP A N 1
ATOM 670 C CA . ASP A 1 80 ? -1.311 4.829 5.062 1.00 96.56 80 ASP A CA 1
ATOM 671 C C . ASP A 1 80 ? -0.270 3.954 4.338 1.00 96.56 80 ASP A C 1
ATOM 673 O O . ASP A 1 80 ? 0.810 4.442 4.014 1.00 96.56 80 ASP A O 1
ATOM 677 N N . GLU A 1 81 ? -0.592 2.693 4.034 1.00 98.25 81 GLU A N 1
ATOM 678 C CA . GLU A 1 81 ? 0.292 1.762 3.326 1.00 98.25 81 GLU A CA 1
ATOM 679 C C . GLU A 1 81 ? -0.091 1.644 1.838 1.00 98.25 81 GLU A C 1
ATOM 681 O O . GLU A 1 81 ? -1.273 1.595 1.467 1.00 98.25 81 GLU A O 1
ATOM 686 N N . ILE A 1 82 ? 0.916 1.546 0.964 1.00 98.81 82 ILE A N 1
ATOM 687 C CA . ILE A 1 82 ? 0.768 1.154 -0.442 1.00 98.81 82 ILE A CA 1
ATOM 688 C C . ILE A 1 82 ? 1.766 0.041 -0.758 1.00 98.81 82 ILE A C 1
ATOM 690 O O . ILE A 1 82 ? 2.974 0.212 -0.630 1.00 98.81 82 ILE A O 1
ATOM 694 N N . SER A 1 83 ? 1.263 -1.093 -1.227 1.00 98.81 83 SER A N 1
ATOM 695 C CA . SER A 1 83 ? 2.058 -2.209 -1.728 1.00 98.81 83 SER A CA 1
ATOM 696 C C . SER A 1 83 ? 2.010 -2.236 -3.255 1.00 98.81 83 SER A C 1
ATOM 698 O O . SER A 1 83 ? 0.976 -2.582 -3.825 1.00 98.81 83 SER A O 1
ATOM 700 N N . PHE A 1 84 ? 3.109 -1.891 -3.926 1.00 98.75 84 PHE A N 1
ATOM 701 C CA . PHE A 1 84 ? 3.256 -1.994 -5.383 1.00 98.75 84 PHE A CA 1
ATOM 702 C C . PHE A 1 84 ? 3.842 -3.352 -5.766 1.00 98.75 84 PHE A C 1
ATOM 704 O O . PHE A 1 84 ? 4.813 -3.784 -5.156 1.00 98.75 84 PHE A O 1
ATOM 711 N N . ILE A 1 85 ? 3.314 -4.004 -6.803 1.00 98.62 85 ILE A N 1
ATOM 712 C CA . ILE A 1 85 ? 3.880 -5.251 -7.333 1.00 98.62 85 ILE A CA 1
ATOM 713 C C . ILE A 1 85 ? 4.549 -4.981 -8.675 1.00 98.62 85 ILE A C 1
ATOM 715 O O . ILE A 1 85 ? 3.895 -4.583 -9.644 1.00 98.62 85 ILE A O 1
ATOM 719 N N . MET A 1 86 ? 5.853 -5.233 -8.737 1.00 97.25 86 MET A N 1
ATOM 720 C CA . MET A 1 86 ? 6.639 -5.205 -9.963 1.00 97.25 86 MET A CA 1
ATOM 721 C C . MET A 1 86 ? 6.902 -6.599 -10.498 1.00 97.25 86 MET A C 1
ATOM 723 O O . MET A 1 86 ? 7.021 -7.561 -9.740 1.00 97.25 86 MET A O 1
ATOM 727 N N . ARG A 1 87 ? 7.071 -6.675 -11.816 1.00 95.44 87 ARG A N 1
ATOM 728 C CA . ARG A 1 87 ? 7.536 -7.871 -12.514 1.00 95.44 87 ARG A CA 1
ATOM 729 C C . ARG A 1 87 ? 8.920 -7.615 -13.098 1.00 95.44 87 ARG A C 1
ATOM 731 O O . ARG A 1 87 ? 9.169 -6.534 -13.629 1.00 95.44 87 ARG A O 1
ATOM 738 N N . ALA A 1 88 ? 9.793 -8.614 -13.026 1.00 94.31 88 ALA A N 1
ATOM 739 C CA . ALA A 1 88 ? 11.091 -8.580 -13.683 1.00 94.31 88 ALA A CA 1
ATOM 740 C C . ALA A 1 88 ? 10.942 -8.354 -15.212 1.00 94.31 88 ALA A C 1
ATOM 742 O O . ALA A 1 88 ? 9.953 -8.807 -15.799 1.00 94.31 88 ALA A O 1
ATOM 743 N N . PRO A 1 89 ? 11.912 -7.699 -15.881 1.00 95.06 89 PRO A N 1
ATOM 744 C CA . PRO A 1 89 ? 13.189 -7.222 -15.342 1.00 95.06 89 PRO A CA 1
ATOM 745 C C . PRO A 1 89 ? 13.042 -5.981 -14.446 1.00 95.06 89 PRO A C 1
ATOM 747 O O . PRO A 1 89 ? 12.331 -5.038 -14.779 1.00 95.06 89 PRO A O 1
ATOM 750 N N . PHE A 1 90 ? 13.740 -5.974 -13.306 1.00 95.81 90 PHE A N 1
ATOM 751 C CA . PHE A 1 90 ? 13.706 -4.845 -12.371 1.00 95.81 90 PHE A CA 1
ATOM 752 C C . PHE A 1 90 ? 14.601 -3.688 -12.853 1.00 95.81 90 PHE A C 1
ATOM 754 O O . PHE A 1 90 ? 15.715 -3.935 -13.334 1.00 95.81 90 PHE A O 1
ATOM 761 N N . PRO A 1 91 ? 14.170 -2.421 -12.689 1.00 95.81 91 PRO A N 1
ATOM 762 C CA . PRO A 1 91 ? 14.963 -1.271 -13.104 1.00 95.81 91 PRO A CA 1
ATOM 763 C C . PRO A 1 91 ? 16.251 -1.151 -12.275 1.00 95.81 91 PRO A C 1
ATOM 765 O O . PRO A 1 91 ? 16.404 -1.766 -11.216 1.00 95.81 91 PRO A O 1
ATOM 768 N N . PHE A 1 92 ? 17.216 -0.381 -12.787 1.00 95.75 92 PHE A N 1
ATOM 769 C CA . PHE A 1 92 ? 18.552 -0.207 -12.185 1.00 95.75 92 PHE A CA 1
ATOM 770 C C . PHE A 1 92 ? 19.300 -1.527 -11.944 1.00 95.75 92 PHE A C 1
ATOM 772 O O . PHE A 1 92 ? 20.149 -1.620 -11.052 1.00 95.75 92 PHE A O 1
ATOM 779 N N . SER A 1 93 ? 18.969 -2.563 -12.719 1.00 95.19 93 SER A N 1
ATOM 780 C CA . SER A 1 93 ? 19.480 -3.923 -12.544 1.00 95.19 93 SER A CA 1
ATOM 781 C C . SER A 1 93 ? 19.259 -4.442 -11.114 1.00 95.19 93 SER A C 1
ATOM 783 O O . SER A 1 93 ? 20.153 -5.054 -10.522 1.00 95.19 93 SER A O 1
ATOM 785 N N . GLY A 1 94 ? 18.096 -4.116 -10.537 1.00 96.56 94 GLY A N 1
ATOM 786 C CA . GLY A 1 94 ? 17.655 -4.584 -9.225 1.00 96.56 94 GLY A CA 1
ATOM 787 C C . GLY A 1 94 ? 18.371 -3.961 -8.025 1.00 96.56 94 GLY A C 1
ATOM 788 O O . GLY A 1 94 ? 18.310 -4.548 -6.952 1.00 96.56 94 GLY A O 1
ATOM 789 N N . ARG A 1 95 ? 19.077 -2.828 -8.173 1.00 97.50 95 ARG A N 1
ATOM 790 C CA . ARG A 1 95 ? 19.780 -2.176 -7.048 1.00 97.50 95 ARG A CA 1
ATOM 791 C C . ARG A 1 95 ? 18.808 -1.762 -5.943 1.00 97.50 95 ARG A C 1
ATOM 793 O O . ARG A 1 95 ? 17.962 -0.900 -6.177 1.00 97.50 95 ARG A O 1
ATOM 800 N N . ILE A 1 96 ? 18.995 -2.315 -4.745 1.00 97.88 96 ILE A N 1
ATOM 801 C CA . ILE A 1 96 ? 18.076 -2.151 -3.607 1.00 97.88 96 ILE A CA 1
ATOM 802 C C . ILE A 1 96 ? 17.951 -0.678 -3.212 1.00 97.88 96 ILE A C 1
ATOM 804 O O . ILE A 1 96 ? 16.863 -0.118 -3.292 1.00 97.88 96 ILE A O 1
ATOM 808 N N . GLU A 1 97 ? 19.075 -0.007 -2.937 1.00 97.69 97 GLU A N 1
ATOM 809 C CA . GLU A 1 97 ? 19.069 1.405 -2.522 1.00 97.69 97 GLU A CA 1
ATOM 810 C C . GLU A 1 97 ? 18.376 2.328 -3.529 1.00 97.69 97 GLU A C 1
ATOM 812 O O . GLU A 1 97 ? 17.695 3.277 -3.144 1.00 97.69 97 GLU A O 1
ATOM 817 N N . LYS A 1 98 ? 18.538 2.066 -4.834 1.00 97.38 98 LYS A N 1
ATOM 818 C CA . LYS A 1 98 ? 17.905 2.867 -5.890 1.00 97.38 98 LYS A CA 1
ATOM 819 C C . LYS A 1 98 ? 16.399 2.652 -5.921 1.00 97.38 98 LYS A C 1
ATOM 821 O O . LYS A 1 98 ? 15.669 3.627 -6.053 1.00 97.38 98 LYS A O 1
ATOM 826 N N . LEU A 1 99 ? 15.946 1.405 -5.811 1.00 97.75 99 LEU A N 1
ATOM 827 C CA . LEU A 1 99 ? 14.523 1.084 -5.786 1.00 97.75 99 LEU A CA 1
ATOM 828 C C . LEU A 1 99 ? 13.853 1.693 -4.550 1.00 97.75 99 LEU A C 1
ATOM 830 O O . LEU A 1 99 ? 12.899 2.451 -4.707 1.00 97.75 99 LEU A O 1
ATOM 834 N N . ASP A 1 100 ? 14.392 1.444 -3.354 1.00 97.62 100 ASP A N 1
ATOM 835 C CA . ASP A 1 100 ? 13.827 1.962 -2.103 1.00 97.62 100 ASP A CA 1
ATOM 836 C C . ASP A 1 100 ? 13.748 3.490 -2.108 1.00 97.62 100 ASP A C 1
ATOM 838 O O . ASP A 1 100 ? 12.672 4.064 -1.926 1.00 97.62 100 ASP A O 1
ATOM 842 N N . SER A 1 101 ? 14.871 4.164 -2.378 1.00 98.06 101 SER A N 1
ATOM 843 C CA . SER A 1 101 ? 14.929 5.629 -2.322 1.00 98.06 101 SER A CA 1
ATOM 844 C C . SER A 1 101 ? 14.034 6.298 -3.362 1.00 98.06 101 SER A C 1
ATOM 846 O O . SER A 1 101 ? 13.302 7.231 -3.027 1.00 98.06 101 SER A O 1
ATOM 848 N N . LEU A 1 102 ? 14.054 5.832 -4.615 1.00 98.38 102 LEU A N 1
ATOM 849 C CA . LEU A 1 102 ? 13.291 6.468 -5.686 1.00 98.38 102 LEU A CA 1
ATOM 850 C C . LEU A 1 102 ? 11.792 6.232 -5.520 1.00 98.38 102 LEU A C 1
ATOM 852 O O . LEU A 1 102 ? 11.024 7.173 -5.682 1.00 98.38 102 LEU A O 1
ATOM 856 N N . ILE A 1 103 ? 11.360 5.028 -5.142 1.00 98.38 103 ILE A N 1
ATOM 857 C CA . ILE A 1 103 ? 9.928 4.731 -5.005 1.00 98.38 103 ILE A CA 1
ATOM 858 C C . ILE A 1 103 ? 9.346 5.424 -3.772 1.00 98.38 103 ILE A C 1
ATOM 860 O O . ILE A 1 103 ? 8.260 6.003 -3.865 1.00 98.38 103 ILE A O 1
ATOM 864 N N . ALA A 1 104 ? 10.074 5.459 -2.650 1.00 98.50 104 ALA A N 1
ATOM 865 C CA . ALA A 1 104 ? 9.682 6.244 -1.479 1.00 98.50 104 ALA A CA 1
ATOM 866 C C . ALA A 1 104 ? 9.576 7.743 -1.811 1.00 98.50 104 ALA A C 1
ATOM 868 O O . ALA A 1 104 ? 8.599 8.401 -1.434 1.00 98.50 104 ALA A O 1
ATOM 869 N N . ALA A 1 105 ? 10.543 8.284 -2.563 1.00 98.44 105 ALA A N 1
ATOM 870 C CA . ALA A 1 105 ? 10.546 9.683 -2.986 1.00 98.44 105 ALA A CA 1
ATOM 871 C C . ALA A 1 105 ? 9.382 10.003 -3.937 1.00 98.44 105 ALA A C 1
ATOM 873 O O . ALA A 1 105 ? 8.654 10.973 -3.706 1.00 98.44 105 ALA A O 1
ATOM 874 N N . THR A 1 106 ? 9.148 9.177 -4.964 1.00 98.44 106 THR A N 1
ATOM 875 C CA . THR A 1 106 ? 8.014 9.346 -5.887 1.00 98.44 106 THR A CA 1
ATOM 876 C C . THR A 1 106 ? 6.686 9.262 -5.136 1.00 98.44 106 THR A C 1
ATOM 878 O O . THR A 1 106 ? 5.816 10.103 -5.352 1.00 98.44 106 THR A O 1
ATOM 881 N N . THR A 1 107 ? 6.538 8.306 -4.213 1.00 98.75 107 THR A N 1
ATOM 882 C CA . THR A 1 107 ? 5.314 8.135 -3.413 1.00 98.75 107 THR A CA 1
ATOM 883 C C . THR A 1 107 ? 5.072 9.337 -2.502 1.00 98.75 107 THR A C 1
ATOM 885 O O . THR A 1 107 ? 3.970 9.883 -2.490 1.00 98.75 107 THR A O 1
ATOM 888 N N . SER A 1 108 ? 6.107 9.826 -1.812 1.00 98.50 108 SER A N 1
ATOM 889 C CA . SER A 1 108 ? 6.021 11.020 -0.957 1.00 98.50 108 SER A CA 1
ATOM 890 C C . SER A 1 108 ? 5.652 12.274 -1.755 1.00 98.50 108 SER A C 1
ATOM 892 O O . SER A 1 108 ? 4.768 13.035 -1.355 1.00 98.50 108 SER A O 1
ATOM 894 N N . SER A 1 109 ? 6.274 12.468 -2.920 1.00 98.25 109 SER A N 1
ATOM 895 C CA . SER A 1 109 ? 5.964 13.579 -3.827 1.00 98.25 109 SER A CA 1
ATOM 896 C C . SER A 1 109 ? 4.517 13.510 -4.330 1.00 98.25 109 SER A C 1
ATOM 898 O O . SER A 1 109 ? 3.742 14.455 -4.160 1.00 98.25 109 SER A O 1
ATOM 900 N N . ALA A 1 110 ? 4.100 12.353 -4.851 1.00 98.44 110 ALA A N 1
ATOM 901 C CA . ALA A 1 110 ? 2.740 12.138 -5.335 1.00 98.44 110 ALA A CA 1
ATOM 902 C C . ALA A 1 110 ? 1.690 12.296 -4.222 1.00 98.44 110 ALA A C 1
ATOM 904 O O . ALA A 1 110 ? 0.610 12.837 -4.463 1.00 98.44 110 ALA A O 1
ATOM 905 N N . PHE A 1 111 ? 1.991 11.868 -2.994 1.00 98.31 111 PHE A N 1
ATOM 906 C CA . PHE A 1 111 ? 1.102 12.053 -1.848 1.00 98.31 111 PHE A CA 1
ATOM 907 C C . PHE A 1 111 ? 1.006 13.505 -1.398 1.00 98.31 111 PHE A C 1
ATOM 909 O O . PHE A 1 111 ? -0.094 13.968 -1.112 1.00 98.31 111 PHE A O 1
ATOM 916 N N . THR A 1 112 ? 2.107 14.258 -1.432 1.00 97.75 112 THR A N 1
ATOM 917 C CA . THR A 1 112 ? 2.097 15.706 -1.162 1.00 97.75 112 THR A CA 1
ATOM 918 C C . THR A 1 112 ? 1.151 16.428 -2.119 1.00 97.75 112 THR A C 1
ATOM 920 O O . THR A 1 112 ? 0.265 17.168 -1.689 1.00 97.75 112 THR A O 1
ATOM 923 N N . LEU A 1 113 ? 1.302 16.172 -3.423 1.00 97.94 113 LEU A N 1
ATOM 924 C CA . LEU A 1 113 ? 0.472 16.775 -4.468 1.00 97.94 113 LEU A CA 1
ATOM 925 C C . LEU A 1 113 ? -0.996 16.369 -4.326 1.00 97.94 113 LEU A C 1
ATOM 927 O O . LEU A 1 113 ? -1.899 17.200 -4.446 1.00 97.94 113 LEU A O 1
ATOM 931 N N . SER A 1 114 ? -1.242 15.095 -4.029 1.00 97.62 114 SER A N 1
ATOM 932 C CA . SER A 1 114 ? -2.597 14.603 -3.834 1.00 97.62 114 SER A CA 1
ATOM 933 C C . SER A 1 114 ? -3.254 15.195 -2.584 1.00 97.62 114 SER A C 1
ATOM 935 O O . SER A 1 114 ? -4.406 15.619 -2.641 1.00 97.62 114 SER A O 1
ATOM 937 N N . LEU A 1 115 ? -2.546 15.273 -1.456 1.00 96.25 115 LEU A N 1
ATOM 938 C CA . LEU A 1 115 ? -3.065 15.906 -0.246 1.00 96.25 115 LEU A CA 1
ATOM 939 C C . LEU A 1 115 ? -3.385 17.377 -0.471 1.00 96.25 115 LEU A C 1
ATOM 941 O O . LEU A 1 115 ? -4.454 17.821 -0.050 1.00 96.25 115 LEU A O 1
ATOM 945 N N . LEU A 1 116 ? -2.511 18.117 -1.158 1.00 96.44 116 LEU A N 1
ATOM 946 C CA . LEU A 1 116 ? -2.770 19.511 -1.509 1.00 96.44 116 LEU A CA 1
ATOM 947 C C . LEU A 1 116 ? -4.085 19.636 -2.288 1.00 96.44 116 LEU A C 1
ATOM 949 O O . LEU A 1 116 ? -4.919 20.471 -1.950 1.00 96.44 116 LEU A O 1
ATOM 953 N N . ARG A 1 117 ? -4.330 18.745 -3.256 1.00 96.19 117 ARG A N 1
ATOM 954 C CA . ARG A 1 117 ? -5.579 18.721 -4.028 1.00 96.19 117 ARG A CA 1
ATOM 955 C C . ARG A 1 117 ? -6.827 18.482 -3.169 1.00 96.19 117 ARG A C 1
ATOM 957 O O . ARG A 1 117 ? -7.847 19.115 -3.413 1.00 96.19 117 ARG A O 1
ATOM 964 N N . PHE A 1 118 ? -6.775 17.565 -2.201 1.00 94.81 118 PHE A N 1
ATOM 965 C CA . PHE A 1 118 ? -7.952 17.191 -1.396 1.00 94.81 118 PHE A CA 1
ATOM 966 C C . PHE A 1 118 ? -8.148 18.026 -0.125 1.00 94.81 118 PHE A C 1
ATOM 968 O O . PHE A 1 118 ? -9.232 18.006 0.460 1.00 94.81 118 PHE A O 1
ATOM 975 N N . THR A 1 119 ? -7.109 18.723 0.337 1.00 94.56 119 THR A N 1
ATOM 976 C CA . THR A 1 119 ? -7.133 19.455 1.614 1.00 94.56 119 THR A CA 1
ATOM 977 C C . THR A 1 119 ? -6.819 20.940 1.484 1.00 94.56 119 THR A C 1
ATOM 979 O O . THR A 1 119 ? -7.093 21.681 2.424 1.00 94.56 119 THR A O 1
ATOM 982 N N . GLY A 1 120 ? -6.224 21.376 0.370 1.00 94.75 120 GLY A N 1
ATOM 983 C CA . GLY A 1 120 ? -5.716 22.739 0.192 1.00 94.75 120 GLY A CA 1
ATOM 984 C C . GLY A 1 120 ? -4.512 23.078 1.079 1.00 94.75 120 GLY A C 1
ATOM 985 O O . GLY A 1 120 ? -4.136 24.242 1.168 1.00 94.75 120 GLY A O 1
ATOM 986 N N . LYS A 1 121 ? -3.916 22.096 1.770 1.00 92.38 121 LYS A N 1
ATOM 987 C CA . LYS A 1 121 ? -2.848 22.317 2.752 1.00 92.38 121 LYS A CA 1
ATOM 988 C C . LYS A 1 121 ? -1.500 21.823 2.235 1.00 92.38 121 LYS A C 1
ATOM 990 O O . LYS A 1 121 ? -1.376 20.695 1.764 1.00 92.38 121 LYS A O 1
ATOM 995 N N . HIS A 1 122 ? -0.473 22.649 2.416 1.00 92.19 122 HIS A N 1
ATOM 996 C CA . HIS A 1 122 ? 0.917 22.277 2.174 1.00 92.19 122 HIS A CA 1
ATOM 997 C C . HIS A 1 122 ? 1.487 21.574 3.405 1.00 92.19 122 HIS A C 1
ATOM 999 O O . HIS A 1 122 ? 1.538 22.139 4.499 1.00 92.19 122 HIS A O 1
ATOM 1005 N N . VAL A 1 123 ? 1.911 20.326 3.232 1.00 92.00 123 VAL A N 1
ATOM 1006 C CA . VAL A 1 123 ? 2.507 19.520 4.297 1.00 92.00 123 VAL A CA 1
ATOM 1007 C C . VAL A 1 123 ? 3.652 18.691 3.750 1.00 92.00 123 VAL A C 1
ATOM 1009 O O . VAL A 1 123 ? 3.584 18.185 2.635 1.00 92.00 123 VAL A O 1
ATOM 1012 N N . LEU A 1 124 ? 4.694 18.541 4.562 1.00 93.38 124 LEU A N 1
ATOM 1013 C CA . LEU A 1 124 ? 5.741 17.567 4.303 1.00 93.38 124 LEU A CA 1
ATOM 1014 C C . LEU A 1 124 ? 5.240 16.186 4.708 1.00 93.38 124 LEU A C 1
ATOM 1016 O O . LEU A 1 124 ? 4.685 16.007 5.794 1.00 93.38 124 LEU A O 1
ATOM 1020 N N . VAL A 1 125 ? 5.461 15.221 3.828 1.00 95.56 125 VAL A N 1
ATOM 1021 C CA . VAL A 1 125 ? 5.117 13.816 4.029 1.00 95.56 125 VAL A CA 1
ATOM 1022 C C . VAL A 1 125 ? 6.313 12.966 3.653 1.00 95.56 125 VAL A C 1
ATOM 1024 O O . VAL A 1 125 ? 7.120 13.339 2.801 1.00 95.56 125 VAL A O 1
ATOM 1027 N N . GLN A 1 126 ? 6.436 11.833 4.325 1.00 97.38 126 GLN A N 1
ATOM 1028 C CA . GLN A 1 126 ? 7.518 10.891 4.112 1.00 97.38 126 GLN A CA 1
ATOM 1029 C C . GLN A 1 126 ? 6.923 9.494 4.104 1.00 97.38 126 GLN A C 1
ATOM 1031 O O . GLN A 1 126 ? 6.154 9.149 5.001 1.00 97.38 126 GLN A O 1
ATOM 1036 N N . PHE A 1 127 ? 7.310 8.712 3.108 1.00 98.44 127 PHE A N 1
ATOM 1037 C CA . PHE A 1 127 ? 7.128 7.271 3.089 1.00 98.44 127 PHE A CA 1
ATOM 1038 C C . PHE A 1 127 ? 8.481 6.601 3.304 1.00 98.44 127 PHE A C 1
ATOM 1040 O O . PHE A 1 127 ? 9.493 7.094 2.797 1.00 98.44 127 PHE A O 1
ATOM 1047 N N . ASP A 1 128 ? 8.505 5.494 4.043 1.00 97.69 128 ASP A N 1
ATOM 1048 C CA . ASP A 1 128 ? 9.578 4.513 3.876 1.00 97.69 128 ASP A CA 1
ATOM 1049 C C . ASP A 1 128 ? 9.254 3.597 2.681 1.00 97.69 128 ASP A C 1
ATOM 1051 O O . ASP A 1 128 ? 8.162 3.652 2.112 1.00 97.69 128 ASP A O 1
ATOM 1055 N N . ALA A 1 129 ? 10.223 2.798 2.246 1.00 98.12 129 ALA A N 1
ATOM 1056 C CA . ALA A 1 129 ? 9.998 1.714 1.300 1.00 98.12 129 ALA A CA 1
ATOM 1057 C C . ALA A 1 129 ? 10.740 0.470 1.783 1.00 98.12 129 ALA A C 1
ATOM 1059 O O . ALA A 1 129 ? 11.793 0.568 2.417 1.00 98.12 129 ALA A O 1
ATOM 1060 N N . ARG A 1 130 ? 10.151 -0.698 1.524 1.00 98.19 130 ARG A N 1
ATOM 1061 C CA . ARG A 1 130 ? 10.769 -2.002 1.769 1.00 98.19 130 ARG A CA 1
ATOM 1062 C C . ARG A 1 130 ? 10.535 -2.901 0.571 1.00 98.19 130 ARG A C 1
ATOM 1064 O O . ARG A 1 130 ? 9.411 -2.983 0.070 1.00 98.19 130 ARG A O 1
ATOM 1071 N N . LEU A 1 131 ? 11.585 -3.604 0.166 1.00 98.44 131 LEU A N 1
ATOM 1072 C CA . LEU A 1 131 ? 11.576 -4.570 -0.926 1.00 98.44 131 LEU A CA 1
ATOM 1073 C C . LEU A 1 131 ? 11.323 -5.983 -0.389 1.00 98.44 131 LEU A C 1
ATOM 1075 O O . LEU A 1 131 ? 12.034 -6.452 0.496 1.00 98.44 131 LEU A O 1
ATOM 1079 N N . ILE A 1 132 ? 10.323 -6.668 -0.940 1.00 98.62 132 ILE A N 1
ATOM 1080 C CA . ILE A 1 132 ? 9.979 -8.056 -0.623 1.00 98.62 132 ILE A CA 1
ATOM 1081 C C . ILE A 1 132 ? 10.033 -8.852 -1.934 1.00 98.62 132 ILE A C 1
ATOM 1083 O O . ILE A 1 132 ? 9.102 -8.753 -2.740 1.00 98.62 132 ILE A O 1
ATOM 1087 N N . PRO A 1 133 ? 11.132 -9.579 -2.199 1.00 98.31 133 PRO A N 1
ATOM 1088 C CA . PRO A 1 133 ? 11.263 -10.423 -3.385 1.00 98.31 133 PRO A CA 1
ATOM 1089 C C . PRO A 1 133 ? 10.289 -11.605 -3.333 1.00 98.31 133 PRO A C 1
ATOM 1091 O O . PRO A 1 133 ? 10.076 -12.169 -2.262 1.00 98.31 133 PRO A O 1
ATOM 1094 N N . LEU A 1 134 ? 9.693 -11.957 -4.477 1.00 98.50 134 LEU A N 1
ATOM 1095 C CA . LEU A 1 134 ? 8.684 -13.016 -4.597 1.00 98.50 134 LEU A CA 1
ATOM 1096 C C . LEU A 1 134 ? 8.966 -13.872 -5.845 1.00 98.50 134 LEU A C 1
ATOM 1098 O O . LEU A 1 134 ? 9.235 -13.348 -6.936 1.00 98.50 134 LEU A O 1
ATOM 1102 N N . HIS A 1 135 ? 8.936 -15.196 -5.704 1.00 97.81 135 HIS A N 1
ATOM 1103 C CA . HIS A 1 135 ? 9.366 -16.120 -6.757 1.00 97.81 135 HIS A CA 1
ATOM 1104 C C . HIS A 1 135 ? 8.348 -16.260 -7.891 1.00 97.81 135 HIS A C 1
ATOM 1106 O O . HIS A 1 135 ? 8.721 -16.373 -9.063 1.00 97.81 135 HIS A O 1
ATOM 1112 N N . ASN A 1 136 ? 7.058 -16.267 -7.565 1.00 97.19 136 ASN A N 1
ATOM 1113 C CA . ASN A 1 136 ? 5.984 -16.588 -8.500 1.00 97.19 136 ASN A CA 1
ATOM 1114 C C . ASN A 1 136 ? 4.694 -15.820 -8.160 1.00 97.19 136 ASN A C 1
ATOM 1116 O O . ASN A 1 136 ? 4.646 -15.036 -7.215 1.00 97.19 136 ASN A O 1
ATOM 1120 N N . GLU A 1 137 ? 3.654 -16.011 -8.971 1.00 98.06 137 GLU A N 1
ATOM 1121 C CA . GLU A 1 137 ? 2.364 -15.339 -8.782 1.00 98.06 137 GLU A CA 1
ATOM 1122 C C . GLU A 1 137 ? 1.635 -15.782 -7.506 1.00 98.06 137 GLU A C 1
ATOM 1124 O O . GLU A 1 137 ? 0.895 -14.989 -6.927 1.00 98.06 137 GLU A O 1
ATOM 1129 N N . ASP A 1 138 ? 1.856 -17.015 -7.045 1.00 98.25 138 ASP A N 1
ATOM 1130 C CA . ASP A 1 138 ? 1.210 -17.543 -5.840 1.00 98.25 138 ASP A CA 1
ATOM 1131 C C . ASP A 1 138 ? 1.738 -16.822 -4.598 1.00 98.25 138 ASP A C 1
ATOM 1133 O O . ASP A 1 138 ? 0.955 -16.375 -3.763 1.00 98.25 138 ASP A O 1
ATOM 1137 N N . GLU A 1 139 ? 3.049 -16.570 -4.537 1.00 98.62 139 GLU A N 1
ATOM 1138 C CA . GLU A 1 139 ? 3.651 -15.744 -3.485 1.00 98.62 139 GLU A CA 1
ATOM 1139 C C . GLU A 1 139 ? 3.183 -14.283 -3.536 1.00 98.62 139 GLU A C 1
ATOM 1141 O O . GLU A 1 139 ? 3.050 -13.639 -2.495 1.00 98.62 139 GLU A O 1
ATOM 1146 N N . VAL A 1 140 ? 2.881 -13.745 -4.725 1.00 98.69 140 VAL A N 1
ATOM 1147 C CA . VAL A 1 140 ? 2.245 -12.421 -4.848 1.00 98.69 140 VAL A CA 1
ATOM 1148 C C . VAL A 1 140 ? 0.854 -12.431 -4.223 1.00 98.69 140 VAL A C 1
ATOM 1150 O O . VAL A 1 140 ? 0.518 -11.516 -3.468 1.00 98.69 140 VAL A O 1
ATOM 1153 N N . ILE A 1 141 ? 0.050 -13.456 -4.505 1.00 98.75 141 ILE A N 1
ATOM 1154 C CA . ILE A 1 141 ? -1.285 -13.614 -3.919 1.00 98.75 141 ILE A CA 1
ATOM 1155 C C . ILE A 1 141 ? -1.184 -13.763 -2.397 1.00 98.75 141 ILE A C 1
ATOM 1157 O O . ILE A 1 141 ? -1.890 -13.058 -1.674 1.00 98.75 141 ILE A O 1
ATOM 1161 N N . ASP A 1 142 ? -0.280 -14.611 -1.902 1.00 98.69 142 ASP A N 1
ATOM 1162 C CA . ASP A 1 142 ? -0.054 -14.828 -0.470 1.00 98.69 142 ASP A CA 1
ATOM 1163 C C . ASP A 1 142 ? 0.388 -13.536 0.229 1.00 98.69 142 ASP A C 1
ATOM 1165 O O . ASP A 1 142 ? -0.145 -13.169 1.284 1.00 98.69 142 ASP A O 1
ATOM 1169 N N . TYR A 1 143 ? 1.304 -12.787 -0.390 1.00 98.81 143 TYR A N 1
ATOM 1170 C CA . TYR A 1 143 ? 1.744 -11.489 0.104 1.00 98.81 143 TYR A CA 1
ATOM 1171 C C . TYR A 1 143 ? 0.581 -10.492 0.191 1.00 98.81 143 TYR A C 1
ATOM 1173 O O . TYR A 1 143 ? 0.352 -9.906 1.255 1.00 98.81 143 TYR A O 1
ATOM 1181 N N . LEU A 1 144 ? -0.184 -10.312 -0.890 1.00 98.75 144 LEU A N 1
ATOM 1182 C CA . LEU A 1 144 ? -1.318 -9.384 -0.922 1.00 98.75 144 LEU A CA 1
ATOM 1183 C C . LEU A 1 144 ? -2.406 -9.797 0.072 1.00 98.75 144 LEU A C 1
ATOM 1185 O O . LEU A 1 144 ? -2.963 -8.945 0.767 1.00 98.75 144 LEU A O 1
ATOM 1189 N N . TYR A 1 145 ? -2.676 -11.096 0.202 1.00 98.69 145 TYR A N 1
ATOM 1190 C CA . TYR A 1 145 ? -3.607 -11.617 1.196 1.00 98.69 145 TYR A CA 1
ATOM 1191 C C . TYR A 1 145 ? -3.130 -11.316 2.621 1.00 98.69 145 TYR A C 1
ATOM 1193 O O . TYR A 1 145 ? -3.918 -10.854 3.446 1.00 98.69 145 TYR A O 1
ATOM 1201 N N . SER A 1 146 ? -1.828 -11.449 2.903 1.00 98.69 146 SER A N 1
ATOM 1202 C CA . SER A 1 146 ? -1.260 -11.059 4.200 1.00 98.69 146 SER A CA 1
ATOM 1203 C C . SER A 1 146 ? -1.471 -9.569 4.511 1.00 98.69 146 SER A C 1
ATOM 1205 O O . SER A 1 146 ? -1.731 -9.207 5.660 1.00 98.69 146 SER A O 1
ATOM 1207 N N . ARG A 1 147 ? -1.416 -8.694 3.495 1.00 98.69 147 ARG A N 1
ATOM 1208 C CA . ARG A 1 147 ? -1.736 -7.261 3.622 1.00 98.69 147 ARG A CA 1
ATOM 1209 C C . ARG A 1 147 ? -3.228 -7.018 3.812 1.00 98.69 147 ARG A C 1
ATOM 1211 O O . ARG A 1 147 ? -3.612 -6.147 4.583 1.00 98.69 147 ARG A O 1
ATOM 1218 N N . GLN A 1 148 ? -4.085 -7.811 3.181 1.00 98.31 148 GLN A N 1
ATOM 1219 C CA . GLN A 1 148 ? -5.530 -7.738 3.387 1.00 98.31 148 GLN A CA 1
ATOM 1220 C C . GLN A 1 148 ? -5.945 -8.177 4.801 1.00 98.31 148 GLN A C 1
ATOM 1222 O O . GLN A 1 148 ? -6.823 -7.560 5.405 1.00 98.31 148 GLN A O 1
ATOM 1227 N N . LEU A 1 149 ? -5.275 -9.184 5.371 1.00 98.19 149 LEU A N 1
ATOM 1228 C CA . LEU A 1 149 ? -5.438 -9.557 6.779 1.00 98.19 149 LEU A CA 1
ATOM 1229 C C . LEU A 1 149 ? -4.993 -8.431 7.720 1.00 98.19 149 LEU A C 1
ATOM 1231 O O . LEU A 1 149 ? -5.643 -8.192 8.739 1.00 98.19 149 LEU A O 1
ATOM 1235 N N . GLU A 1 150 ? -3.924 -7.712 7.374 1.00 98.06 150 GLU A N 1
ATOM 1236 C CA . GLU A 1 150 ? -3.480 -6.549 8.145 1.00 98.06 150 GLU A CA 1
ATOM 1237 C C . GLU A 1 150 ? -4.466 -5.379 8.046 1.00 98.06 150 GLU A C 1
ATOM 1239 O O . GLU A 1 150 ? -4.802 -4.772 9.060 1.00 98.06 150 GLU A O 1
ATOM 1244 N N . ALA A 1 151 ? -5.041 -5.135 6.865 1.00 97.94 151 ALA A N 1
ATOM 1245 C CA . ALA A 1 151 ? -6.112 -4.156 6.685 1.00 97.94 151 ALA A CA 1
ATOM 1246 C C . ALA A 1 151 ? -7.319 -4.446 7.591 1.00 97.94 151 ALA A C 1
ATOM 1248 O O . ALA A 1 151 ? -7.864 -3.532 8.213 1.00 97.94 151 ALA A O 1
ATOM 1249 N N . TRP A 1 152 ? -7.698 -5.721 7.730 1.00 97.50 152 TRP A N 1
ATOM 1250 C CA . TRP A 1 152 ? -8.745 -6.142 8.661 1.00 97.50 152 TRP A CA 1
ATOM 1251 C C . TRP A 1 152 ? -8.377 -5.863 10.125 1.00 97.50 152 TRP A C 1
ATOM 1253 O O . TRP A 1 152 ? -9.192 -5.316 10.872 1.00 97.50 152 TRP A O 1
ATOM 1263 N N . ARG A 1 153 ? -7.151 -6.202 10.544 1.00 97.00 153 ARG A N 1
ATOM 1264 C CA . ARG A 1 153 ? -6.674 -5.924 11.911 1.00 97.00 153 ARG A CA 1
ATOM 1265 C C . ARG A 1 153 ? -6.665 -4.427 12.202 1.00 97.00 153 ARG A C 1
ATOM 1267 O O . ARG A 1 153 ? -7.211 -4.017 13.225 1.00 97.00 153 ARG A O 1
ATOM 1274 N N . ASN A 1 154 ? -6.130 -3.620 11.289 1.00 96.62 154 ASN A N 1
ATOM 1275 C CA . ASN A 1 154 ? -6.098 -2.164 11.407 1.00 96.62 154 ASN A CA 1
ATOM 1276 C C . ASN A 1 154 ? -7.500 -1.562 11.472 1.00 96.62 154 ASN A C 1
ATOM 1278 O O . ASN A 1 154 ? -7.749 -0.697 12.308 1.00 96.62 154 ASN A O 1
ATOM 1282 N N . PHE A 1 155 ? -8.441 -2.073 10.680 1.00 97.50 155 PHE A N 1
ATOM 1283 C CA . PHE A 1 155 ? -9.842 -1.672 10.763 1.00 97.50 155 PHE A CA 1
ATOM 1284 C C . PHE A 1 155 ? -10.439 -1.910 12.149 1.00 97.50 155 PHE A C 1
ATOM 1286 O O . PHE A 1 155 ? -10.967 -0.979 12.760 1.00 97.50 155 PHE A O 1
ATOM 1293 N N . ILE A 1 156 ? -10.312 -3.126 12.687 1.00 97.62 156 ILE A N 1
ATOM 1294 C CA . ILE A 1 156 ? -10.829 -3.436 14.025 1.00 97.62 156 ILE A CA 1
ATOM 1295 C C . ILE A 1 156 ? -10.124 -2.598 15.094 1.00 97.62 156 ILE A C 1
ATOM 1297 O O . ILE A 1 156 ? -10.779 -2.072 15.998 1.00 97.62 156 ILE A O 1
ATOM 1301 N N . ASN A 1 157 ? -8.808 -2.422 14.981 1.00 96.06 157 ASN A N 1
ATOM 1302 C CA . ASN A 1 157 ? -8.035 -1.619 15.918 1.00 96.06 157 ASN A CA 1
ATOM 1303 C C . ASN A 1 157 ? -8.501 -0.159 15.928 1.00 96.06 157 ASN A C 1
ATOM 1305 O O . ASN A 1 157 ? -8.863 0.344 16.992 1.00 96.06 157 ASN A O 1
ATOM 1309 N N . SER A 1 158 ? -8.588 0.482 14.763 1.00 95.88 158 SER A N 1
ATOM 1310 C CA . SER A 1 158 ? -9.015 1.876 14.644 1.00 95.88 158 SER A CA 1
ATOM 1311 C C . SER A 1 158 ? -10.468 2.070 15.066 1.00 95.88 158 SER A C 1
ATOM 1313 O O . SER A 1 158 ? -10.758 2.978 15.841 1.00 95.88 158 SER A O 1
ATOM 1315 N N . VAL A 1 159 ? -11.392 1.208 14.628 1.00 97.06 159 VAL A N 1
ATOM 1316 C CA . VAL A 1 159 ? -12.810 1.324 15.009 1.00 97.06 159 VAL A CA 1
ATOM 1317 C C . VAL A 1 159 ? -12.995 1.124 16.514 1.00 97.06 159 VAL A C 1
ATOM 1319 O O . VAL A 1 159 ? -13.697 1.913 17.139 1.00 97.06 159 VAL A O 1
ATOM 1322 N N . SER A 1 160 ? -12.343 0.123 17.117 1.00 97.38 160 SER A N 1
ATOM 1323 C CA . SER A 1 160 ? -12.409 -0.100 18.572 1.00 97.38 160 SER A CA 1
ATOM 1324 C C . SER A 1 160 ? -11.882 1.090 19.368 1.00 97.38 160 SER A C 1
ATOM 1326 O O . SER A 1 160 ? -12.547 1.539 20.300 1.00 97.38 160 SER A O 1
ATOM 1328 N N . PHE A 1 161 ? -10.732 1.639 18.973 1.00 97.31 161 PHE A N 1
ATOM 1329 C CA . PHE A 1 161 ? -10.132 2.791 19.635 1.00 97.31 161 PHE A CA 1
ATOM 1330 C C . PHE A 1 161 ? -11.008 4.038 19.515 1.00 97.31 161 PHE A C 1
ATOM 1332 O O . PHE A 1 161 ? -11.406 4.619 20.524 1.00 97.31 161 PHE A O 1
ATOM 1339 N N . TYR A 1 162 ? -11.377 4.419 18.291 1.00 96.62 162 TYR A N 1
ATOM 1340 C CA . TYR A 1 162 ? -12.143 5.641 18.074 1.00 96.62 162 TYR A CA 1
ATOM 1341 C C . TYR A 1 162 ? -13.587 5.539 18.568 1.00 96.62 162 TYR A C 1
ATOM 1343 O O . TYR A 1 162 ? -14.145 6.560 18.950 1.00 96.62 162 TYR A O 1
ATOM 1351 N N . HIS A 1 163 ? -14.175 4.342 18.660 1.00 96.75 163 HIS A N 1
ATOM 1352 C CA . HIS A 1 163 ? -15.461 4.176 19.337 1.00 96.75 163 HIS A CA 1
ATOM 1353 C C . HIS A 1 163 ? -15.370 4.537 20.827 1.00 96.75 163 HIS A C 1
ATOM 1355 O O . HIS A 1 163 ? -16.222 5.264 21.336 1.00 96.75 163 HIS A O 1
ATOM 1361 N N . LEU A 1 164 ? -14.328 4.077 21.531 1.00 97.25 164 LEU A N 1
ATOM 1362 C CA . LEU A 1 164 ? -14.130 4.436 22.939 1.00 97.25 164 LEU A CA 1
ATOM 1363 C C . LEU A 1 164 ? -13.890 5.942 23.102 1.00 97.25 164 LEU A C 1
ATOM 1365 O O . LEU A 1 164 ? -14.508 6.573 23.955 1.00 97.25 164 LEU A O 1
ATOM 1369 N N . VAL A 1 165 ? -13.043 6.527 22.258 1.00 97.00 165 VAL A N 1
ATOM 1370 C CA . VAL A 1 165 ? -12.695 7.949 22.369 1.00 97.00 165 VAL A CA 1
ATOM 1371 C C . VAL A 1 165 ? -13.869 8.859 21.999 1.00 97.00 165 VAL A C 1
ATOM 1373 O O . VAL A 1 165 ? -14.200 9.779 22.739 1.00 97.00 165 VAL A O 1
ATOM 1376 N N . ILE A 1 166 ? -14.530 8.602 20.869 1.00 95.31 166 ILE A N 1
ATOM 1377 C CA . ILE A 1 166 ? -15.533 9.515 20.304 1.00 95.31 166 ILE A CA 1
ATOM 1378 C C . ILE A 1 166 ? -16.925 9.229 20.864 1.00 95.31 166 ILE A C 1
ATOM 1380 O O . ILE A 1 166 ? -17.616 10.150 21.282 1.00 95.31 166 ILE A O 1
ATOM 1384 N N . ASN A 1 167 ? -17.355 7.963 20.870 1.00 95.31 167 ASN A N 1
ATOM 1385 C CA . ASN A 1 167 ? -18.724 7.603 21.252 1.00 95.31 167 ASN A CA 1
ATOM 1386 C C . ASN A 1 167 ? -18.885 7.349 22.752 1.00 95.31 167 ASN A C 1
ATOM 1388 O O . ASN A 1 167 ? -20.001 7.437 23.258 1.00 95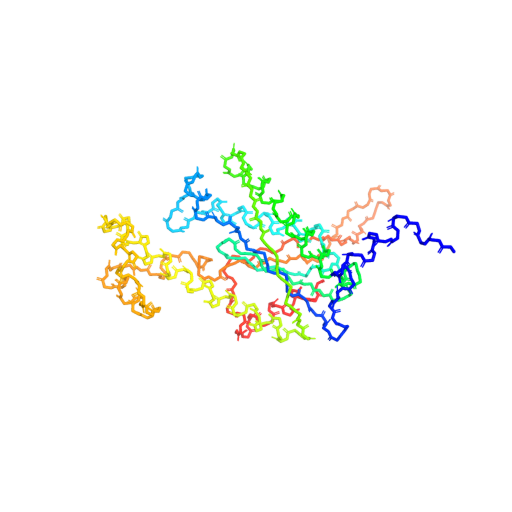.31 167 ASN A O 1
ATOM 1392 N N . LYS A 1 168 ? -17.808 6.984 23.457 1.00 96.06 168 LYS A N 1
ATOM 1393 C CA . LYS A 1 168 ? -17.824 6.797 24.918 1.00 96.06 168 LYS A CA 1
ATOM 1394 C C . LYS A 1 168 ? -17.124 7.920 25.676 1.00 96.06 168 LYS A C 1
ATOM 1396 O O . LYS A 1 168 ? -17.024 7.818 26.893 1.00 96.06 168 LYS A O 1
ATOM 1401 N N . HIS A 1 169 ? -16.666 8.963 24.977 1.00 96.12 169 HIS A N 1
ATOM 1402 C CA . HIS A 1 169 ? -15.981 10.124 25.555 1.00 96.12 169 HIS A CA 1
ATOM 1403 C C . HIS A 1 169 ? -14.807 9.745 26.475 1.00 96.12 169 HIS A C 1
ATOM 1405 O O . HIS A 1 169 ? -14.530 10.424 27.460 1.00 96.12 169 HIS A O 1
ATOM 1411 N N . MET A 1 170 ? -14.138 8.630 26.170 1.00 97.06 170 MET A N 1
ATOM 1412 C CA . MET A 1 170 ? -12.996 8.145 26.938 1.00 97.06 170 MET A CA 1
ATOM 1413 C C . MET A 1 170 ? -11.741 8.912 26.533 1.00 97.06 170 MET A C 1
ATOM 1415 O O . MET A 1 170 ? -11.519 9.163 25.346 1.00 97.06 170 MET A O 1
ATOM 1419 N N . ASP A 1 171 ? -10.886 9.243 27.496 1.00 96.69 171 ASP A N 1
ATOM 1420 C CA . ASP A 1 171 ? -9.596 9.830 27.165 1.00 96.69 171 ASP A CA 1
ATOM 1421 C C . ASP A 1 171 ? -8.728 8.825 26.363 1.00 96.69 171 ASP A C 1
ATOM 1423 O O . ASP A 1 171 ? -8.833 7.603 26.553 1.00 96.69 171 ASP A O 1
ATOM 1427 N N . PRO A 1 172 ? -7.871 9.304 25.438 1.00 94.94 172 PRO A N 1
ATOM 1428 C CA . PRO A 1 172 ? -7.054 8.431 24.594 1.00 94.94 172 PRO A CA 1
ATOM 1429 C C . PRO A 1 172 ? -6.133 7.469 25.356 1.00 94.94 172 PRO A C 1
ATOM 1431 O O . PRO A 1 172 ? -5.867 6.366 24.872 1.00 94.94 172 PRO A O 1
ATOM 1434 N N . GLU A 1 173 ? -5.629 7.856 26.530 1.00 96.06 173 GLU A N 1
ATOM 1435 C CA . GLU A 1 173 ? -4.713 7.026 27.315 1.00 96.06 173 GLU A CA 1
ATOM 1436 C C . GLU A 1 173 ? -5.455 5.837 27.937 1.00 96.06 173 GLU A C 1
ATOM 1438 O O . GLU A 1 173 ? -5.028 4.687 27.792 1.00 96.06 173 GLU A O 1
ATOM 1443 N N . THR A 1 174 ? -6.615 6.085 28.540 1.00 96.56 174 THR A N 1
ATOM 1444 C CA . THR A 1 174 ? -7.494 5.048 29.088 1.00 96.56 174 THR A CA 1
ATOM 1445 C C . THR A 1 174 ? -8.030 4.137 27.993 1.00 96.56 174 THR A C 1
ATOM 1447 O O . THR A 1 174 ? -8.052 2.917 28.174 1.00 96.56 174 THR A O 1
ATOM 1450 N N . ALA A 1 175 ? -8.398 4.680 26.827 1.00 96.31 175 ALA A N 1
ATOM 1451 C CA . ALA A 1 175 ? -8.823 3.871 25.684 1.00 96.31 175 ALA A CA 1
ATOM 1452 C C . ALA A 1 175 ? -7.710 2.913 25.226 1.00 96.31 175 ALA A C 1
ATOM 1454 O O . ALA A 1 175 ? -7.968 1.726 25.006 1.00 96.31 175 ALA A O 1
ATOM 1455 N N . ASN A 1 176 ? -6.464 3.395 25.153 1.00 95.06 176 ASN A N 1
ATOM 1456 C CA . ASN A 1 176 ? -5.305 2.557 24.849 1.00 95.06 176 ASN A CA 1
ATOM 1457 C C . ASN A 1 176 ? -5.078 1.482 25.916 1.00 95.06 176 ASN A C 1
ATOM 1459 O O . ASN A 1 176 ? -4.969 0.309 25.563 1.00 95.06 176 ASN A O 1
ATOM 1463 N N . LYS A 1 177 ? -5.079 1.843 27.207 1.00 96.31 177 LYS A N 1
ATOM 1464 C CA . LYS A 1 177 ? -4.934 0.881 28.317 1.00 96.31 177 LYS A CA 1
ATOM 1465 C C . LYS A 1 177 ? -6.016 -0.200 28.278 1.00 96.31 177 LYS A C 1
ATOM 1467 O O . LYS A 1 177 ? -5.714 -1.376 28.444 1.00 96.31 177 LYS A O 1
ATOM 1472 N N . LYS A 1 178 ? -7.266 0.171 27.982 1.00 95.19 178 LYS A N 1
ATOM 1473 C CA . LYS A 1 178 ? -8.400 -0.763 27.891 1.00 95.19 178 LYS A CA 1
ATOM 1474 C C . LYS A 1 178 ? -8.286 -1.744 26.721 1.00 95.19 178 LYS A C 1
ATOM 1476 O O . LYS A 1 178 ? -8.799 -2.861 26.803 1.00 95.19 178 LYS A O 1
ATOM 1481 N N . LEU A 1 179 ? -7.661 -1.322 25.623 1.00 95.94 179 LEU A N 1
ATOM 1482 C CA . LEU A 1 179 ? -7.478 -2.126 24.412 1.00 95.94 179 LEU A CA 1
ATOM 1483 C C . LEU A 1 179 ? -6.128 -2.854 24.360 1.00 95.94 179 LEU A C 1
ATOM 1485 O O . LEU A 1 179 ? -5.924 -3.692 23.473 1.00 95.94 179 LEU A O 1
ATOM 1489 N N . LEU A 1 180 ? -5.219 -2.545 25.285 1.00 94.31 180 LEU A N 1
ATOM 1490 C CA . LEU A 1 180 ? -3.898 -3.150 25.373 1.00 94.31 180 LEU A CA 1
ATOM 1491 C C . LEU A 1 180 ? -4.022 -4.663 25.593 1.00 94.31 180 LEU A C 1
ATOM 1493 O O . LEU A 1 180 ? -4.825 -5.127 26.398 1.00 94.31 180 LEU A O 1
ATOM 1497 N N . GLY A 1 181 ? -3.262 -5.442 24.823 1.00 93.06 181 GLY A N 1
ATOM 1498 C CA . GLY A 1 181 ? -3.261 -6.907 24.897 1.00 93.06 181 GLY A CA 1
ATOM 1499 C C . GLY A 1 181 ? -4.515 -7.608 24.352 1.00 93.06 181 GLY A C 1
ATOM 1500 O O . GLY A 1 181 ? -4.488 -8.824 24.176 1.00 93.06 181 GLY A O 1
ATOM 1501 N N . LYS A 1 182 ? -5.595 -6.881 24.028 1.00 94.69 182 LYS A N 1
ATOM 1502 C CA . LYS A 1 182 ? -6.833 -7.486 23.516 1.00 94.69 182 LYS A CA 1
ATOM 1503 C C . LYS A 1 182 ? -6.670 -8.027 22.103 1.00 94.69 182 LYS A C 1
ATOM 1505 O O . LYS A 1 182 ? -6.302 -7.287 21.184 1.00 94.69 182 LYS A O 1
ATOM 1510 N N . LYS A 1 183 ? -7.053 -9.291 21.909 1.00 94.81 183 LYS A N 1
ATOM 1511 C CA . LYS A 1 183 ? -7.119 -9.936 20.592 1.00 94.81 183 LYS A CA 1
ATOM 1512 C C . LYS A 1 183 ? -8.246 -9.338 19.742 1.00 94.81 183 LYS A C 1
ATOM 1514 O O . LYS A 1 183 ? -9.206 -8.761 20.253 1.00 94.81 183 LYS A O 1
ATOM 1519 N N . VAL A 1 184 ? -8.169 -9.541 18.425 1.00 94.00 184 VAL A N 1
ATOM 1520 C CA . VAL A 1 184 ? -9.179 -9.069 17.453 1.00 94.00 184 VAL A CA 1
ATOM 1521 C C . VAL A 1 184 ? -10.596 -9.513 17.836 1.00 94.00 184 VAL A C 1
ATOM 1523 O O . VAL A 1 184 ? -11.519 -8.705 17.795 1.00 94.00 184 VAL A O 1
ATOM 1526 N N . VAL A 1 185 ? -10.767 -10.767 18.268 1.00 95.44 185 VAL A N 1
ATOM 1527 C CA . VAL A 1 185 ? -12.073 -11.312 18.681 1.00 95.44 185 VAL A CA 1
ATOM 1528 C C . VAL A 1 185 ? -12.642 -10.553 19.881 1.00 95.44 185 VAL A C 1
ATOM 1530 O O . VAL A 1 185 ? -13.806 -10.170 19.861 1.00 95.44 185 VAL A O 1
ATOM 1533 N N . GLU A 1 186 ? -11.823 -10.251 20.890 1.00 96.56 186 GLU A N 1
ATOM 1534 C CA . GLU A 1 186 ? -12.262 -9.487 22.064 1.00 96.56 186 GLU A CA 1
ATOM 1535 C C . GLU A 1 186 ? -12.675 -8.058 21.700 1.00 96.56 186 GLU A C 1
ATOM 1537 O O . GLU A 1 186 ? -13.660 -7.541 22.228 1.00 96.56 186 GLU A O 1
ATOM 1542 N N . ARG A 1 187 ? -11.950 -7.417 20.774 1.00 97.25 187 ARG A N 1
ATOM 1543 C CA . ARG A 1 187 ? -12.301 -6.082 20.263 1.00 97.25 187 ARG A CA 1
ATOM 1544 C C . ARG A 1 187 ? -13.628 -6.102 19.506 1.00 97.25 187 ARG A C 1
ATOM 1546 O O . ARG A 1 187 ? -14.438 -5.197 19.686 1.00 97.25 187 ARG A O 1
ATOM 1553 N N . ILE A 1 188 ? -13.880 -7.140 18.707 1.00 96.19 188 ILE A N 1
ATOM 1554 C CA . ILE A 1 188 ? -15.166 -7.337 18.022 1.00 96.19 188 ILE A CA 1
ATOM 1555 C C . ILE A 1 188 ? -16.292 -7.527 19.041 1.00 96.19 188 ILE A C 1
ATOM 1557 O O . ILE A 1 188 ? -17.331 -6.885 18.907 1.00 96.19 188 ILE A O 1
ATOM 1561 N N . THR A 1 189 ? -16.092 -8.356 20.068 1.00 96.62 189 THR A N 1
ATOM 1562 C CA . THR A 1 189 ? -17.083 -8.554 21.136 1.00 96.62 189 THR A CA 1
ATOM 1563 C C . THR A 1 189 ? -17.387 -7.246 21.859 1.00 96.62 189 THR A C 1
ATOM 1565 O O . THR A 1 189 ? -18.557 -6.924 22.042 1.00 96.62 189 THR A O 1
ATOM 1568 N N . LEU A 1 190 ? -16.362 -6.447 22.184 1.00 95.81 190 LEU A N 1
ATOM 1569 C CA . LEU A 1 190 ? -16.531 -5.117 22.778 1.00 95.81 190 LEU A CA 1
ATOM 1570 C C . LEU A 1 190 ? -17.345 -4.185 21.873 1.00 95.81 190 LEU A C 1
ATOM 1572 O O . LEU A 1 190 ? -18.225 -3.475 22.348 1.00 95.81 190 LEU A O 1
ATOM 1576 N N . LEU A 1 191 ? -17.068 -4.167 20.572 1.00 96.56 191 LEU A N 1
ATOM 1577 C CA . LEU A 1 191 ? -17.804 -3.328 19.625 1.00 96.56 191 LEU A CA 1
ATOM 1578 C C . LEU A 1 191 ? -19.272 -3.763 19.523 1.00 96.56 191 LEU A C 1
ATOM 1580 O O . LEU A 1 191 ? -20.171 -2.929 19.639 1.00 96.56 191 LEU A O 1
ATOM 1584 N N . LYS A 1 192 ? -19.519 -5.072 19.404 1.00 95.50 192 LYS A N 1
ATOM 1585 C CA . LYS A 1 192 ? -20.869 -5.648 19.354 1.00 95.50 192 LYS A CA 1
ATOM 1586 C C . LYS A 1 192 ? -21.661 -5.380 20.632 1.00 95.50 192 LYS A C 1
ATOM 1588 O O . LYS A 1 192 ? -22.810 -4.958 20.543 1.00 95.50 192 LYS A O 1
ATOM 1593 N N . SER A 1 193 ? -21.050 -5.543 21.809 1.00 95.06 193 SER A N 1
ATOM 1594 C CA . SER A 1 193 ? -21.707 -5.270 23.096 1.00 95.06 193 SER A CA 1
ATOM 1595 C C . SER A 1 193 ? -22.059 -3.791 23.280 1.00 95.06 193 SER A C 1
ATOM 1597 O O . SER A 1 193 ? -22.911 -3.458 24.093 1.00 95.06 193 SER A O 1
ATOM 1599 N N . ASN A 1 194 ? -21.412 -2.896 22.528 1.00 94.38 194 ASN A N 1
ATOM 1600 C CA . ASN A 1 194 ? -21.719 -1.468 22.493 1.00 94.38 194 ASN A CA 1
ATOM 1601 C C . ASN A 1 194 ? -22.621 -1.070 21.310 1.00 94.38 194 ASN A C 1
ATOM 1603 O O . ASN A 1 194 ? -22.755 0.118 21.019 1.00 94.38 194 ASN A O 1
ATOM 1607 N N . GLY A 1 195 ? -23.238 -2.040 20.628 1.00 94.75 195 GLY A N 1
ATOM 1608 C CA . GLY A 1 195 ? -24.189 -1.798 19.541 1.00 94.75 195 GLY A CA 1
ATOM 1609 C C . GLY A 1 195 ? -23.556 -1.371 18.213 1.00 94.75 195 GLY A C 1
ATOM 1610 O O . GLY A 1 195 ? -24.271 -0.917 17.319 1.00 94.75 195 GLY A O 1
ATOM 1611 N N . VAL A 1 196 ? -22.235 -1.503 18.046 1.00 95.62 196 VAL A N 1
ATOM 1612 C CA . VAL A 1 196 ? -21.555 -1.142 16.794 1.00 95.62 196 VAL A CA 1
ATOM 1613 C C . VAL A 1 196 ? -21.787 -2.220 15.736 1.00 95.62 196 VAL A C 1
ATOM 1615 O O . VAL A 1 196 ? -21.372 -3.368 15.897 1.00 95.62 196 VAL A O 1
ATOM 1618 N N . LYS A 1 197 ? -22.406 -1.827 14.618 1.00 94.06 197 LYS A N 1
ATOM 1619 C CA . LYS A 1 197 ? -22.617 -2.677 13.437 1.00 94.06 197 LYS A CA 1
ATOM 1620 C C . LYS A 1 197 ? -21.438 -2.520 12.474 1.00 94.06 197 LYS A C 1
ATOM 1622 O O . LYS A 1 197 ? -21.330 -1.522 11.766 1.00 94.06 197 LYS A O 1
ATOM 1627 N N . LEU A 1 198 ? -20.523 -3.488 12.457 1.00 93.12 198 LEU A N 1
ATOM 1628 C CA . LEU A 1 198 ? -19.333 -3.446 11.591 1.00 93.12 198 LEU A CA 1
ATOM 1629 C C . LEU A 1 198 ? -19.681 -3.670 10.117 1.00 93.12 198 LEU A C 1
ATOM 1631 O O . LEU A 1 198 ? -18.951 -3.250 9.223 1.00 93.12 198 LEU A O 1
ATOM 1635 N N . GLU A 1 199 ? -20.790 -4.353 9.862 1.00 91.75 199 GLU A N 1
ATOM 1636 C CA . GLU A 1 199 ? -21.276 -4.732 8.542 1.00 91.75 199 GLU A CA 1
ATOM 1637 C C . GLU A 1 199 ? -21.882 -3.550 7.785 1.00 91.75 199 GLU A C 1
ATOM 1639 O O . GLU A 1 199 ? -21.871 -3.557 6.559 1.00 91.75 199 GLU A O 1
ATOM 1644 N N . SER A 1 200 ? -22.355 -2.519 8.496 1.00 93.00 200 SER A N 1
ATOM 1645 C CA . SER A 1 200 ? -22.855 -1.288 7.876 1.00 93.00 200 SER A CA 1
ATOM 1646 C C . SER A 1 200 ? -21.742 -0.313 7.486 1.00 93.00 200 SER A C 1
ATOM 1648 O O . SER A 1 200 ? -22.017 0.692 6.835 1.00 93.00 200 SER A O 1
ATOM 1650 N N . MET A 1 201 ? -20.494 -0.560 7.898 1.00 94.50 201 MET A N 1
ATOM 1651 C CA . MET A 1 201 ? -19.363 0.280 7.506 1.00 94.50 201 MET A CA 1
ATOM 1652 C C . MET A 1 201 ? -18.911 -0.053 6.074 1.00 94.50 201 MET A C 1
ATOM 1654 O O . MET A 1 201 ? -18.915 -1.226 5.689 1.00 94.50 201 MET A O 1
ATOM 1658 N N . PRO A 1 202 ? -18.479 0.945 5.278 1.00 96.50 202 PRO A N 1
ATOM 1659 C CA . PRO A 1 202 ? -18.003 0.712 3.919 1.00 96.50 202 PRO A CA 1
ATOM 1660 C C . PRO A 1 202 ? -16.906 -0.356 3.845 1.00 96.50 202 PRO A C 1
ATOM 1662 O O . PRO A 1 202 ? -15.898 -0.289 4.549 1.00 96.50 202 PRO A O 1
ATOM 1665 N N . LEU A 1 203 ? -17.078 -1.327 2.944 1.00 96.19 203 LEU A N 1
ATOM 1666 C CA . LEU A 1 203 ? -16.203 -2.499 2.844 1.00 96.19 203 LEU A CA 1
ATOM 1667 C C . LEU A 1 203 ? -14.729 -2.153 2.589 1.00 96.19 203 LEU A C 1
ATOM 1669 O O . LEU A 1 203 ? -13.849 -2.870 3.066 1.00 96.19 203 LEU A O 1
ATOM 1673 N N . TRP A 1 204 ? -14.443 -1.057 1.885 1.00 97.19 204 TRP A N 1
ATOM 1674 C CA . TRP A 1 204 ? -13.076 -0.647 1.560 1.00 97.19 204 TRP A CA 1
ATOM 1675 C C . TRP A 1 204 ? -12.257 -0.330 2.814 1.00 97.19 204 TRP A C 1
ATOM 1677 O O . TRP A 1 204 ? -11.049 -0.546 2.816 1.00 97.19 204 TRP A O 1
ATOM 1687 N N . MET A 1 205 ? -12.903 0.099 3.908 1.00 96.81 205 MET A N 1
ATOM 1688 C CA . MET A 1 205 ? -12.222 0.386 5.176 1.00 96.81 205 MET A CA 1
ATOM 1689 C C . MET A 1 205 ? -11.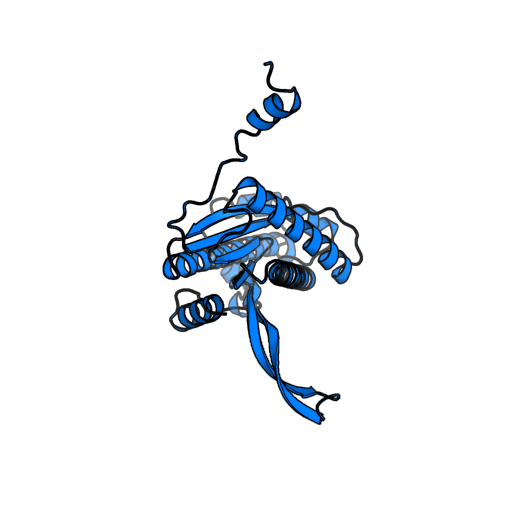549 -0.864 5.753 1.00 96.81 205 MET A C 1
ATOM 1691 O O . MET A 1 205 ? -10.542 -0.751 6.445 1.00 96.81 205 MET A O 1
ATOM 1695 N N . ARG A 1 206 ? -12.091 -2.049 5.440 1.00 95.25 206 ARG A N 1
ATOM 1696 C CA . ARG A 1 206 ? -11.618 -3.347 5.937 1.00 95.25 206 ARG A CA 1
ATOM 1697 C C . ARG A 1 206 ? -10.988 -4.256 4.882 1.00 95.25 206 ARG A C 1
ATOM 1699 O O . ARG A 1 206 ? -10.305 -5.205 5.245 1.00 95.25 206 ARG A O 1
ATOM 1706 N N . ARG A 1 207 ? -11.240 -4.002 3.593 1.00 97.00 207 ARG A N 1
ATOM 1707 C CA . ARG A 1 207 ? -10.708 -4.789 2.463 1.00 97.00 207 ARG A CA 1
ATOM 1708 C C . ARG A 1 207 ? -9.666 -4.051 1.626 1.00 97.00 207 ARG A C 1
ATOM 1710 O O . ARG A 1 207 ? -9.130 -4.658 0.706 1.00 97.00 207 ARG A O 1
ATOM 1717 N N . GLY A 1 208 ? -9.422 -2.772 1.909 1.00 98.25 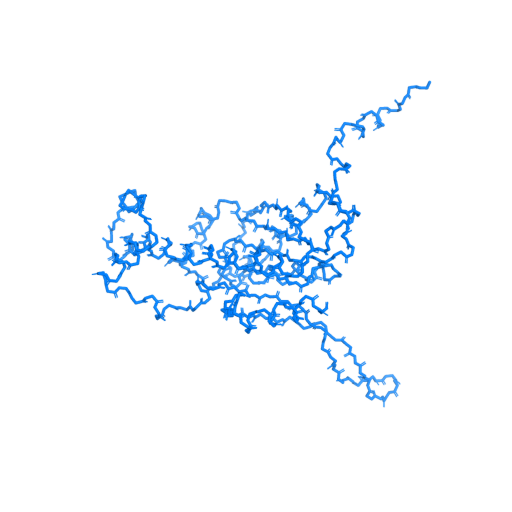208 GLY A N 1
ATOM 1718 C CA . GLY A 1 208 ? -8.530 -1.919 1.132 1.00 98.25 208 GLY A CA 1
ATOM 1719 C C . GLY A 1 208 ? -9.039 -1.640 -0.283 1.00 98.25 208 GLY A C 1
ATOM 1720 O O . GLY A 1 208 ? -10.233 -1.761 -0.589 1.00 98.25 208 GLY A O 1
ATOM 1721 N N . ILE A 1 209 ? -8.113 -1.217 -1.140 1.00 98.81 209 ILE A N 1
ATOM 1722 C CA . ILE A 1 209 ? -8.374 -0.785 -2.513 1.00 98.81 209 ILE A CA 1
ATOM 1723 C C . ILE A 1 209 ? -7.290 -1.380 -3.416 1.00 98.81 209 ILE A C 1
ATOM 1725 O O . ILE A 1 209 ? -6.100 -1.167 -3.183 1.00 98.81 209 ILE A O 1
ATOM 1729 N N . LEU A 1 210 ? -7.702 -2.127 -4.442 1.00 98.69 210 LEU A N 1
ATOM 1730 C CA . LEU A 1 210 ? -6.803 -2.676 -5.462 1.00 98.69 210 LEU A CA 1
ATOM 1731 C C . LEU A 1 210 ? -6.813 -1.769 -6.692 1.00 98.69 210 LEU A C 1
ATOM 1733 O O . LEU A 1 210 ? -7.876 -1.350 -7.154 1.00 98.69 210 LEU A O 1
ATOM 1737 N N . ILE A 1 211 ? -5.635 -1.481 -7.235 1.00 98.56 211 ILE A N 1
ATOM 1738 C CA . ILE A 1 211 ? -5.455 -0.582 -8.370 1.00 98.56 211 ILE A CA 1
ATOM 1739 C C . ILE A 1 211 ? -4.510 -1.236 -9.375 1.00 98.56 211 ILE A C 1
ATOM 1741 O O . ILE A 1 211 ? -3.437 -1.700 -9.009 1.00 98.56 211 ILE A O 1
ATOM 1745 N N . TYR A 1 212 ? -4.880 -1.256 -10.650 1.00 96.69 212 TYR A N 1
ATOM 1746 C CA . TYR A 1 212 ? -3.996 -1.703 -11.729 1.00 96.69 212 TYR A CA 1
ATOM 1747 C C . TYR A 1 212 ? -4.301 -0.948 -13.020 1.00 96.69 212 TYR A C 1
ATOM 1749 O O . TYR A 1 212 ? -5.350 -0.313 -13.157 1.00 96.69 212 TYR A O 1
ATOM 1757 N N . ILE A 1 213 ? -3.370 -0.977 -13.970 1.00 91.94 213 ILE A N 1
ATOM 1758 C CA . ILE A 1 213 ? -3.529 -0.332 -15.274 1.00 91.94 213 ILE A CA 1
ATOM 1759 C C . ILE A 1 213 ? -3.654 -1.427 -16.327 1.00 91.94 213 ILE A C 1
ATOM 1761 O O . ILE A 1 213 ? -2.814 -2.314 -16.406 1.00 91.94 213 ILE A O 1
ATOM 1765 N N . ARG A 1 214 ? -4.698 -1.353 -17.153 1.00 87.56 214 ARG A N 1
ATOM 1766 C CA . ARG A 1 214 ? -4.946 -2.303 -18.241 1.00 87.56 214 ARG A CA 1
ATOM 1767 C C . ARG A 1 214 ? -4.889 -1.602 -19.588 1.00 87.56 214 ARG A C 1
ATOM 1769 O O . ARG A 1 214 ? -5.459 -0.522 -19.758 1.00 87.56 214 ARG A O 1
ATOM 1776 N N . LYS A 1 215 ? -4.247 -2.241 -20.567 1.00 84.56 215 LYS A N 1
ATOM 1777 C CA . LYS A 1 215 ? -4.323 -1.823 -21.969 1.00 84.56 215 LYS A CA 1
ATOM 1778 C C . LYS A 1 215 ? -5.677 -2.230 -22.534 1.00 84.56 215 LYS A C 1
ATOM 1780 O O . LYS A 1 215 ? -5.991 -3.411 -22.647 1.00 84.56 215 LYS A O 1
ATOM 1785 N N . VAL A 1 216 ? -6.484 -1.238 -22.883 1.00 86.12 216 VAL A N 1
ATOM 1786 C CA . VAL A 1 216 ? -7.769 -1.427 -23.554 1.00 86.12 216 VAL A CA 1
ATOM 1787 C C . VAL A 1 216 ? -7.633 -0.930 -24.983 1.00 86.12 216 VAL A C 1
ATOM 1789 O O . VAL A 1 216 ? -7.106 0.160 -25.224 1.00 86.12 216 VAL A O 1
ATOM 1792 N N . LYS A 1 217 ? -8.108 -1.734 -25.932 1.00 85.31 217 LYS A N 1
ATOM 1793 C CA . LYS A 1 217 ? -8.194 -1.326 -27.329 1.00 85.31 217 LYS A CA 1
ATOM 1794 C C . LYS A 1 217 ? -9.385 -0.389 -27.508 1.00 85.31 217 LYS A C 1
ATOM 1796 O O . LYS A 1 217 ? -10.496 -0.709 -27.092 1.00 85.31 217 LYS A O 1
ATOM 1801 N N . LYS A 1 218 ? -9.154 0.772 -28.109 1.00 84.88 218 LYS A N 1
ATOM 1802 C CA . LYS A 1 218 ? -10.192 1.724 -28.502 1.00 84.88 218 LYS A CA 1
ATOM 1803 C C . LYS A 1 218 ? -10.098 1.984 -29.994 1.00 84.88 218 LYS A C 1
ATOM 1805 O O . LYS A 1 218 ? -9.016 2.274 -30.503 1.00 84.88 218 LYS A O 1
ATOM 1810 N N . ARG A 1 219 ? -11.248 1.957 -30.662 1.00 83.75 219 ARG A N 1
ATOM 1811 C CA . ARG A 1 219 ? -11.377 2.512 -32.008 1.00 83.75 219 ARG A CA 1
ATOM 1812 C C . ARG A 1 219 ? -11.316 4.031 -31.904 1.00 83.75 219 ARG A C 1
ATOM 1814 O O . ARG A 1 219 ? -12.012 4.630 -31.085 1.00 83.75 219 ARG A O 1
ATOM 1821 N N . GLY A 1 220 ? -10.412 4.623 -32.665 1.00 81.75 220 GLY A N 1
ATOM 1822 C CA . GLY A 1 220 ? -10.309 6.058 -32.872 1.00 81.75 220 GLY A CA 1
ATOM 1823 C C . GLY A 1 220 ? -10.363 6.352 -34.362 1.00 81.75 220 GLY A C 1
ATOM 1824 O O . GLY A 1 220 ? -10.189 5.455 -35.181 1.00 81.75 220 GLY A O 1
ATOM 1825 N N . TYR A 1 221 ? -10.600 7.605 -34.712 1.00 83.12 221 TYR A N 1
ATOM 1826 C CA . TYR A 1 221 ? -10.533 8.059 -36.093 1.00 83.12 221 TYR A CA 1
ATOM 1827 C C . TYR A 1 221 ? -9.212 8.796 -36.298 1.00 83.12 221 TYR A C 1
ATOM 1829 O O . TYR A 1 221 ? -8.912 9.726 -35.548 1.00 83.12 221 TYR A O 1
ATOM 1837 N N . ASP A 1 222 ? -8.418 8.365 -37.275 1.00 80.31 222 ASP A N 1
ATOM 1838 C CA . ASP A 1 222 ? -7.221 9.091 -37.689 1.00 80.31 222 ASP A CA 1
ATOM 1839 C C . ASP A 1 222 ? -7.610 10.127 -38.759 1.00 80.31 222 ASP A C 1
ATOM 1841 O O . ASP A 1 222 ? -7.971 9.745 -39.877 1.00 80.31 222 ASP A O 1
ATOM 1845 N N . PRO A 1 223 ? -7.550 11.437 -38.453 1.00 79.69 223 PRO A N 1
ATOM 1846 C CA . PRO A 1 223 ? -7.953 12.480 -39.389 1.00 79.69 223 PRO A CA 1
ATOM 1847 C C . PRO A 1 223 ? -7.010 12.616 -40.593 1.00 79.69 223 PRO A C 1
ATOM 1849 O O . PRO A 1 223 ? -7.425 13.181 -41.604 1.00 79.69 223 PRO A O 1
ATOM 1852 N N . ILE A 1 224 ? -5.778 12.095 -40.514 1.00 82.19 224 ILE A N 1
ATOM 1853 C CA . ILE A 1 224 ? -4.795 12.151 -41.604 1.00 82.19 224 ILE A CA 1
ATOM 1854 C C . ILE A 1 224 ? -5.088 11.049 -42.624 1.00 82.19 224 ILE A C 1
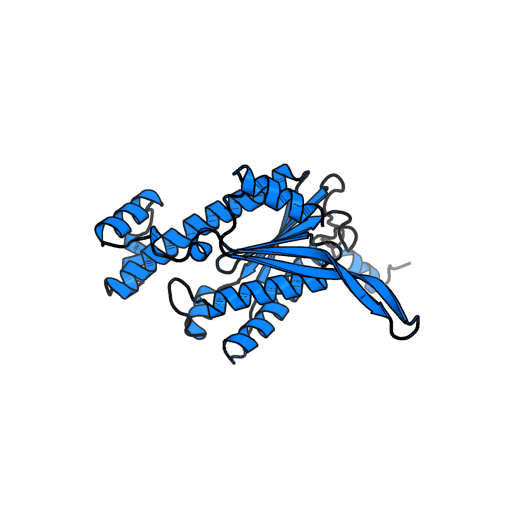ATOM 1856 O O . ILE A 1 224 ? -5.208 11.323 -43.816 1.00 82.19 224 ILE A O 1
ATOM 1860 N N . SER A 1 225 ? -5.254 9.806 -42.163 1.00 84.44 225 SER A N 1
ATOM 1861 C CA . SER A 1 225 ? -5.557 8.668 -43.044 1.00 84.44 225 SER A CA 1
ATOM 1862 C C . SER A 1 225 ? -7.049 8.484 -43.347 1.00 84.44 225 SER A C 1
ATOM 1864 O O . SER A 1 225 ? -7.396 7.667 -44.201 1.00 84.44 225 SER A O 1
ATOM 1866 N N . LYS A 1 226 ? -7.931 9.246 -42.680 1.00 82.50 226 LYS A N 1
ATOM 1867 C CA . LYS A 1 226 ? -9.402 9.172 -42.771 1.00 82.50 226 LYS A CA 1
ATOM 1868 C C . LYS A 1 226 ? -9.958 7.759 -42.551 1.00 82.50 226 LYS A C 1
ATOM 1870 O O . LYS A 1 226 ? -10.915 7.347 -43.205 1.00 82.50 226 LYS A O 1
ATOM 1875 N N . ARG A 1 227 ? -9.341 6.992 -41.650 1.00 86.19 227 ARG A N 1
ATOM 1876 C CA . ARG A 1 227 ? -9.734 5.611 -41.332 1.00 86.19 227 ARG A CA 1
ATOM 1877 C C . ARG A 1 227 ? -9.961 5.438 -39.839 1.00 86.19 227 ARG A C 1
ATOM 1879 O O . ARG A 1 227 ? -9.348 6.118 -39.014 1.00 86.19 227 ARG A O 1
ATOM 1886 N N . GLU A 1 228 ? -10.823 4.485 -39.497 1.00 81.81 228 GLU A N 1
ATOM 1887 C CA . GLU A 1 228 ? -10.853 3.961 -38.137 1.00 81.81 228 GLU A CA 1
ATOM 1888 C C . GLU A 1 228 ? -9.556 3.196 -37.869 1.00 81.81 228 GLU A C 1
ATOM 1890 O O . GLU A 1 228 ? -9.193 2.269 -38.594 1.00 81.81 228 GLU A O 1
ATOM 1895 N N . VAL A 1 229 ? -8.856 3.597 -36.814 1.00 86.00 229 VAL A N 1
ATOM 1896 C CA . VAL A 1 229 ? -7.637 2.956 -36.335 1.00 86.00 229 VAL A CA 1
ATOM 1897 C C . VAL A 1 229 ? -7.868 2.405 -34.937 1.00 86.00 229 VAL A C 1
ATOM 1899 O O . VAL A 1 229 ? -8.481 3.036 -34.071 1.00 86.00 229 VAL A O 1
ATOM 1902 N N . GLU A 1 230 ? -7.365 1.202 -34.693 1.00 84.75 230 GLU A N 1
ATOM 1903 C CA . GLU A 1 230 ? -7.395 0.595 -33.370 1.00 84.75 230 GLU A CA 1
ATOM 1904 C C . GLU A 1 230 ? -6.173 1.077 -32.583 1.00 84.75 230 GLU A C 1
ATOM 1906 O O . GLU A 1 230 ? -5.029 0.814 -32.948 1.00 84.75 230 GLU A O 1
ATOM 1911 N N . THR A 1 231 ? -6.406 1.814 -31.498 1.00 83.44 231 THR A N 1
ATOM 1912 C CA . THR A 1 231 ? -5.339 2.323 -30.632 1.00 83.44 231 THR A CA 1
ATOM 1913 C C . THR A 1 231 ? -5.422 1.687 -29.254 1.00 83.44 231 THR A C 1
ATOM 1915 O O . THR A 1 231 ? -6.504 1.472 -28.707 1.00 83.44 231 THR A O 1
ATOM 1918 N N . SER A 1 232 ? -4.270 1.403 -28.654 1.00 81.88 232 SER A N 1
ATOM 1919 C CA . SER A 1 232 ? -4.205 0.943 -27.267 1.00 81.88 232 SER A CA 1
ATOM 1920 C C . SER A 1 232 ? -4.164 2.139 -26.317 1.00 81.88 232 SER A C 1
ATOM 1922 O O . SER A 1 232 ? -3.441 3.118 -26.542 1.00 81.88 232 SER A O 1
ATOM 1924 N N . ARG A 1 233 ? -4.946 2.074 -25.238 1.00 83.06 233 ARG A N 1
ATOM 1925 C CA . ARG A 1 233 ? -4.957 3.070 -24.161 1.00 83.06 233 ARG A CA 1
ATOM 1926 C C . ARG A 1 233 ? -4.790 2.386 -22.812 1.00 83.06 233 ARG A C 1
ATOM 1928 O O . ARG A 1 233 ? -5.452 1.394 -22.528 1.00 83.06 233 ARG A O 1
ATOM 1935 N N . ASN A 1 234 ? -3.928 2.955 -21.978 1.00 84.50 234 ASN A N 1
ATOM 1936 C CA . ASN A 1 234 ? -3.758 2.542 -20.591 1.00 84.50 234 ASN A CA 1
ATOM 1937 C C . ASN A 1 234 ? -4.909 3.117 -19.759 1.00 84.50 234 ASN A C 1
ATOM 1939 O O . ASN A 1 234 ? -4.997 4.333 -19.576 1.00 84.50 234 ASN A O 1
ATOM 1943 N N . VAL A 1 235 ? -5.795 2.252 -19.274 1.00 89.69 235 VAL A N 1
ATOM 1944 C CA . VAL A 1 235 ? -6.952 2.627 -18.460 1.00 89.69 235 VAL A CA 1
ATOM 1945 C C . VAL A 1 235 ? -6.720 2.151 -17.025 1.00 89.69 235 VAL A C 1
ATOM 1947 O O . VAL A 1 235 ? -6.443 0.967 -16.824 1.00 89.69 235 VAL A O 1
ATOM 1950 N N . PRO A 1 236 ? -6.806 3.042 -16.022 1.00 92.44 236 PRO A N 1
ATOM 1951 C CA . PRO A 1 236 ? -6.731 2.632 -14.631 1.00 92.44 236 PRO A CA 1
ATOM 1952 C C . PRO A 1 236 ? -8.029 1.947 -14.194 1.00 92.44 236 PRO A C 1
ATOM 1954 O O . PRO A 1 236 ? -9.122 2.456 -14.437 1.00 92.44 236 PRO A O 1
ATOM 1957 N N . PHE A 1 237 ? -7.893 0.830 -13.493 1.00 95.62 237 PHE A N 1
ATOM 1958 C CA . PHE A 1 237 ? -8.968 0.154 -12.779 1.00 95.62 237 PHE A CA 1
ATOM 1959 C C . PHE A 1 237 ? -8.745 0.354 -11.281 1.00 95.62 237 PHE A C 1
ATOM 1961 O O . PHE A 1 237 ? -7.674 0.040 -10.767 1.00 95.62 237 PHE A O 1
ATOM 1968 N N . VAL A 1 238 ? -9.749 0.900 -10.591 1.00 98.06 238 VAL A N 1
ATOM 1969 C CA . VAL A 1 238 ? -9.730 1.145 -9.141 1.00 98.06 238 VAL A CA 1
ATOM 1970 C C . VAL A 1 238 ? -10.872 0.355 -8.518 1.00 98.06 238 VAL A C 1
ATOM 1972 O O . VAL A 1 238 ? -12.039 0.718 -8.661 1.00 98.06 238 VAL A O 1
ATOM 1975 N N . ILE A 1 239 ? -10.537 -0.733 -7.835 1.00 98.19 239 ILE A N 1
ATOM 1976 C CA . ILE A 1 239 ? -11.502 -1.626 -7.198 1.00 98.19 239 ILE A CA 1
ATOM 1977 C C . ILE A 1 239 ? -11.543 -1.298 -5.711 1.00 98.19 239 ILE A C 1
ATOM 1979 O O . ILE A 1 239 ? -10.693 -1.727 -4.928 1.00 98.19 239 ILE A O 1
ATOM 1983 N N . TRP A 1 240 ? -12.558 -0.530 -5.324 1.00 98.12 240 TRP A N 1
ATOM 1984 C CA . TRP A 1 240 ? -12.876 -0.292 -3.923 1.00 98.12 240 TRP A CA 1
ATOM 1985 C C . TRP A 1 240 ? -13.470 -1.566 -3.330 1.00 98.12 240 TRP A C 1
ATOM 1987 O O . TRP A 1 240 ? -14.542 -1.995 -3.751 1.00 98.12 240 TRP A O 1
ATOM 1997 N N . SER A 1 241 ? -12.827 -2.130 -2.306 1.00 97.38 241 SER A N 1
ATOM 1998 C CA . SER A 1 241 ? -13.253 -3.382 -1.660 1.00 97.38 241 SER A CA 1
ATOM 1999 C C . SER A 1 241 ? -13.059 -4.633 -2.535 1.00 97.38 241 SER A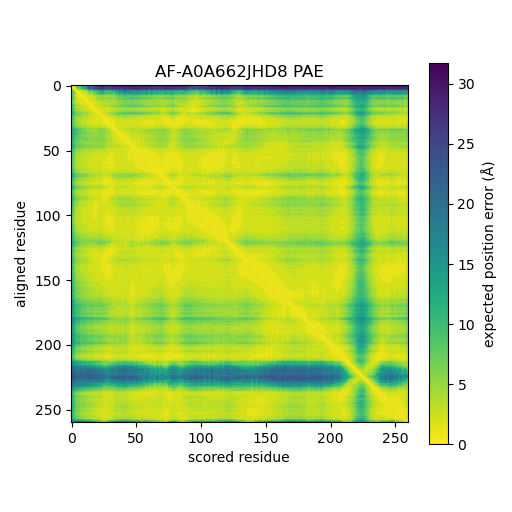 C 1
ATOM 2001 O O . SER A 1 241 ? -14.043 -5.308 -2.855 1.00 97.38 241 SER A O 1
ATOM 2003 N N . PRO A 1 242 ? -11.815 -4.980 -2.916 1.00 97.88 242 PRO A N 1
ATOM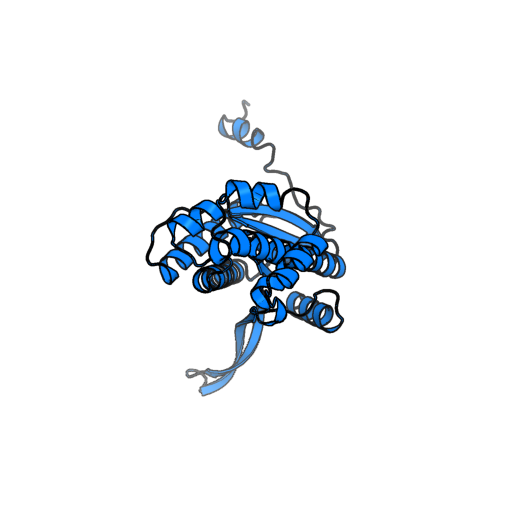 2004 C CA . PRO A 1 242 ? -11.560 -6.202 -3.675 1.00 97.88 242 PRO A CA 1
ATOM 2005 C C . PRO A 1 242 ? -12.092 -7.448 -2.934 1.00 97.88 242 PRO A C 1
ATOM 2007 O O . PRO A 1 242 ? -12.284 -7.403 -1.712 1.00 97.88 242 PRO A O 1
ATOM 2010 N N . PRO A 1 243 ? -12.348 -8.567 -3.639 1.00 98.00 243 PRO A N 1
ATOM 2011 C CA . PRO A 1 243 ? -12.611 -9.852 -2.992 1.00 98.00 243 PRO A CA 1
ATOM 2012 C C . PRO A 1 243 ? -11.443 -10.257 -2.080 1.00 98.00 243 PRO A C 1
ATOM 2014 O O . PRO A 1 243 ? -10.379 -9.630 -2.079 1.00 98.00 243 PRO A O 1
ATOM 2017 N N . LEU A 1 244 ? -11.638 -11.307 -1.279 1.00 98.00 244 LEU A N 1
ATOM 2018 C CA . LEU A 1 244 ? -10.510 -11.876 -0.549 1.00 98.00 244 LEU A CA 1
ATOM 2019 C C . LEU A 1 244 ? -9.500 -12.408 -1.561 1.00 98.00 244 LEU A C 1
ATOM 2021 O O . LEU A 1 244 ? -9.879 -13.178 -2.433 1.00 98.00 244 LEU A O 1
ATOM 2025 N N . PHE A 1 245 ? -8.231 -12.016 -1.461 1.00 98.19 245 PHE A N 1
ATOM 2026 C CA . PHE A 1 245 ? -7.256 -12.370 -2.500 1.00 98.19 245 PHE A CA 1
ATOM 2027 C C . PHE A 1 245 ? -7.003 -13.879 -2.610 1.00 98.19 245 PHE A C 1
ATOM 2029 O O . PHE A 1 245 ? -6.660 -14.343 -3.687 1.00 98.19 245 PHE A O 1
ATOM 2036 N N . LYS A 1 246 ? -7.250 -14.634 -1.532 1.00 97.00 246 LYS A N 1
ATOM 2037 C CA . LYS A 1 246 ? -7.220 -16.105 -1.499 1.00 97.00 246 LYS A CA 1
ATOM 2038 C C . LYS A 1 246 ? -8.539 -16.794 -1.881 1.00 97.00 246 LYS A C 1
ATOM 2040 O O . LYS A 1 246 ? -8.622 -18.014 -1.785 1.00 97.00 246 LYS A O 1
ATOM 2045 N N . SER A 1 247 ? -9.590 -16.055 -2.247 1.00 98.12 247 SER A N 1
ATOM 2046 C CA . SER A 1 247 ? -10.794 -16.670 -2.824 1.00 98.12 247 SER A CA 1
ATOM 2047 C C . SER A 1 247 ? -10.586 -16.948 -4.318 1.00 98.12 247 SER A C 1
ATOM 2049 O O . SER A 1 247 ? -9.760 -16.270 -4.935 1.00 98.12 247 SER A O 1
ATOM 2051 N N . PRO A 1 248 ? -11.350 -17.871 -4.934 1.00 98.12 248 PRO A N 1
ATOM 2052 C CA . PRO A 1 248 ? -11.255 -18.140 -6.371 1.00 98.12 248 PRO A CA 1
ATOM 2053 C C . PRO A 1 248 ? -11.358 -16.872 -7.235 1.00 98.12 248 PRO A C 1
ATOM 2055 O O . PRO A 1 248 ? -10.571 -16.670 -8.158 1.00 98.12 248 PRO A O 1
ATOM 2058 N N . GLU A 1 249 ? -12.275 -15.962 -6.899 1.00 97.88 249 GLU A N 1
ATOM 2059 C CA . GLU A 1 249 ? -12.454 -14.689 -7.607 1.00 97.88 249 GLU A CA 1
ATOM 2060 C C . GLU A 1 249 ? -11.268 -13.741 -7.389 1.00 97.88 249 GLU A C 1
ATOM 2062 O O . GLU A 1 249 ? -10.881 -13.007 -8.301 1.00 97.88 249 GLU A O 1
ATOM 2067 N N . GLY A 1 250 ? -10.694 -13.743 -6.182 1.00 98.00 250 GLY A N 1
ATOM 2068 C CA . GLY A 1 250 ? -9.515 -12.955 -5.842 1.00 98.00 250 GLY A CA 1
ATOM 2069 C C . GLY A 1 250 ? -8.274 -13.400 -6.599 1.00 98.00 250 GLY A C 1
ATOM 2070 O O . GLY A 1 250 ? -7.578 -12.554 -7.161 1.00 98.00 250 GLY A O 1
ATOM 2071 N N . GLU A 1 251 ? -8.034 -14.706 -6.688 1.00 98.12 251 GLU A N 1
ATOM 2072 C CA . GLU A 1 251 ? -6.893 -15.240 -7.429 1.00 98.12 251 GLU A CA 1
ATOM 2073 C C . GLU A 1 251 ? -6.999 -14.919 -8.923 1.00 98.12 251 GLU A C 1
ATOM 2075 O O . GLU A 1 251 ? -6.043 -14.408 -9.512 1.00 98.12 251 GLU A O 1
ATOM 2080 N N . VAL A 1 252 ? -8.179 -15.122 -9.526 1.00 97.88 252 VAL A N 1
ATOM 2081 C CA . VAL A 1 252 ? -8.430 -14.759 -10.933 1.00 97.88 252 VAL A CA 1
ATOM 2082 C C . VAL A 1 252 ? -8.176 -13.269 -11.164 1.00 97.88 252 VAL A C 1
ATOM 2084 O O . VAL A 1 252 ? -7.509 -12.897 -12.131 1.00 97.88 252 VAL A O 1
ATOM 2087 N N . LEU A 1 253 ? -8.662 -12.410 -10.264 1.00 97.50 253 LEU A N 1
ATOM 2088 C CA . LEU A 1 253 ? -8.462 -10.966 -10.349 1.00 97.50 253 LEU A CA 1
ATOM 2089 C C . LEU A 1 253 ? -6.975 -10.581 -10.298 1.00 97.50 253 LEU A C 1
ATOM 2091 O O . LEU A 1 253 ? -6.528 -9.781 -11.122 1.00 97.50 253 LEU A O 1
ATOM 2095 N N . ILE A 1 254 ? -6.205 -11.138 -9.358 1.00 98.00 254 ILE A N 1
ATOM 2096 C CA . ILE A 1 254 ? -4.778 -10.818 -9.216 1.00 98.00 254 ILE A CA 1
ATOM 2097 C C . ILE A 1 254 ? -3.978 -11.318 -10.418 1.00 98.00 254 ILE A C 1
ATOM 2099 O O . ILE A 1 254 ? -3.225 -10.537 -11.000 1.00 98.00 254 ILE A O 1
ATOM 2103 N N . ARG A 1 255 ? -4.180 -12.563 -10.865 1.00 97.25 255 ARG A N 1
ATOM 2104 C CA . ARG A 1 255 ? -3.478 -13.100 -12.046 1.00 97.25 255 ARG A CA 1
ATOM 2105 C C . ARG A 1 255 ? -3.797 -12.307 -13.311 1.00 97.25 255 ARG A C 1
ATOM 2107 O O . ARG A 1 255 ? -2.896 -11.981 -14.089 1.00 97.25 255 ARG A O 1
ATOM 2114 N N . ALA A 1 256 ? -5.060 -11.913 -13.487 1.00 94.31 256 ALA A N 1
ATOM 2115 C CA . ALA A 1 256 ? -5.461 -11.046 -14.589 1.00 94.31 256 ALA A CA 1
ATOM 2116 C C . ALA A 1 256 ? -4.760 -9.679 -14.526 1.00 94.31 256 ALA A C 1
ATOM 2118 O O . ALA A 1 256 ? -4.324 -9.180 -15.564 1.00 94.31 256 ALA A O 1
ATOM 2119 N N . ALA A 1 257 ? -4.611 -9.087 -13.337 1.00 94.88 257 ALA A N 1
ATOM 2120 C CA . ALA A 1 257 ? -3.905 -7.820 -13.150 1.00 94.88 257 ALA A CA 1
ATOM 2121 C C . ALA A 1 257 ? -2.383 -7.939 -13.380 1.00 94.88 257 ALA A C 1
ATOM 2123 O O . ALA A 1 257 ? -1.786 -7.037 -13.962 1.00 94.88 257 ALA A O 1
ATOM 2124 N N . LEU A 1 258 ? -1.753 -9.055 -12.994 1.00 94.56 258 LEU A N 1
ATOM 2125 C CA . LEU A 1 258 ? -0.320 -9.314 -13.223 1.00 94.56 258 LEU A CA 1
ATOM 2126 C C . LEU A 1 258 ? 0.039 -9.548 -14.699 1.00 94.56 258 LEU A C 1
ATOM 2128 O O . LEU A 1 258 ? 1.198 -9.377 -15.090 1.00 94.56 258 LEU A O 1
ATOM 2132 N N . SER A 1 259 ? -0.952 -9.926 -15.506 1.00 88.50 259 SER A N 1
ATOM 2133 C CA . SER A 1 259 ? -0.800 -10.232 -16.931 1.00 88.50 259 SER A CA 1
ATOM 2134 C C . SER A 1 259 ? -0.938 -9.013 -17.859 1.00 88.50 259 SER A C 1
ATOM 2136 O O . SER A 1 259 ? -0.845 -9.180 -19.075 1.00 88.50 259 SER A O 1
ATOM 2138 N N . GLN A 1 260 ? -1.195 -7.811 -17.321 1.00 77.38 260 GLN A N 1
ATOM 2139 C CA . GLN A 1 260 ? -1.373 -6.574 -18.107 1.00 77.38 260 GLN A CA 1
ATOM 2140 C C . GLN A 1 260 ? -0.057 -5.925 -18.556 1.00 77.38 260 GLN A C 1
ATOM 2142 O O . GLN A 1 260 ? 0.964 -6.047 -17.836 1.00 77.38 260 GLN A O 1
#